Protein AF-A0A0M1JD83-F1 (afdb_monomer_lite)

Secondary structure (DSSP, 8-state):
---HHHHHHHHHHHHHHHHHHHHHHHHHHHHHS-GGGGG-HHHHHHHHHHHHHHHHHHHHHHS-GGGGSHHHHTSTT-TT---HHHIIIIIS-GGGS-SHHHHHHHT-TTSHHHHHHHIIIIIHHHHHHHHHHHHS-HHHHHHHHHHHHHHHHHHHHHHHHHHHHHHHHHHHHHHHHHHHHHHHHHHHHHHHHHGGGTT-

Structure (mmCIF, N/CA/C/O backbone):
data_AF-A0A0M1JD83-F1
#
_entry.id   AF-A0A0M1JD83-F1
#
loop_
_atom_site.group_PDB
_atom_site.id
_atom_site.type_symbol
_atom_site.label_atom_id
_atom_site.label_alt_id
_atom_site.label_comp_id
_atom_site.label_asym_id
_atom_site.label_entity_id
_atom_site.label_seq_id
_atom_site.pdbx_PDB_ins_code
_atom_site.Cartn_x
_atom_site.Cartn_y
_atom_site.Cartn_z
_atom_site.occupancy
_atom_site.B_iso_or_equiv
_atom_site.auth_seq_id
_atom_site.auth_comp_id
_atom_site.auth_asym_id
_atom_site.auth_atom_id
_atom_site.pdbx_PDB_model_num
ATOM 1 N N . MET A 1 1 ? 25.365 8.332 -18.976 1.00 56.62 1 MET A N 1
ATOM 2 C CA . MET A 1 1 ? 25.853 7.067 -18.388 1.00 56.62 1 MET A CA 1
ATOM 3 C C . MET A 1 1 ? 25.847 7.245 -16.874 1.00 56.62 1 MET A C 1
ATOM 5 O O . MET A 1 1 ? 26.635 8.038 -16.375 1.00 56.62 1 MET A O 1
ATOM 9 N N . GLN A 1 2 ? 24.882 6.660 -16.158 1.00 66.94 2 GLN A N 1
ATOM 10 C CA . GLN A 1 2 ? 24.849 6.756 -14.691 1.00 66.94 2 GLN A CA 1
ATOM 11 C C . GLN A 1 2 ? 25.970 5.892 -14.108 1.00 66.94 2 GLN A C 1
ATOM 13 O O . GLN A 1 2 ? 26.226 4.795 -14.603 1.00 66.94 2 GLN A O 1
ATOM 18 N N . THR A 1 3 ? 26.665 6.387 -13.086 1.00 81.75 3 THR A N 1
ATOM 19 C CA . THR A 1 3 ? 27.688 5.592 -12.403 1.00 81.75 3 THR A CA 1
ATOM 20 C C . THR A 1 3 ? 27.011 4.596 -11.461 1.00 81.75 3 THR A C 1
ATOM 22 O O . THR A 1 3 ? 25.935 4.863 -10.921 1.00 81.75 3 THR A O 1
ATOM 25 N N . LEU A 1 4 ? 27.647 3.446 -11.230 1.00 77.56 4 LEU A N 1
ATOM 26 C CA . LEU A 1 4 ? 27.153 2.415 -10.307 1.00 77.56 4 LEU A CA 1
ATOM 27 C C . LEU A 1 4 ? 26.881 2.978 -8.897 1.00 77.56 4 LEU A C 1
ATOM 29 O O . LEU A 1 4 ? 25.926 2.581 -8.236 1.00 77.56 4 LEU A O 1
ATOM 33 N N . VAL A 1 5 ? 27.666 3.973 -8.476 1.00 83.50 5 VAL A N 1
ATOM 34 C CA . VAL A 1 5 ? 27.478 4.704 -7.214 1.00 83.50 5 VAL A CA 1
ATOM 35 C C . VAL A 1 5 ? 26.138 5.448 -7.182 1.00 83.50 5 VAL A C 1
ATOM 37 O O . VAL A 1 5 ? 25.434 5.391 -6.176 1.00 83.50 5 VAL A O 1
ATOM 40 N N . THR A 1 6 ? 25.746 6.109 -8.276 1.00 83.12 6 THR A N 1
ATOM 41 C CA . THR A 1 6 ? 24.457 6.812 -8.370 1.00 83.12 6 THR A CA 1
ATOM 42 C C . THR A 1 6 ? 23.279 5.840 -8.313 1.00 83.12 6 THR A C 1
ATOM 44 O O . THR A 1 6 ? 22.306 6.109 -7.614 1.00 83.12 6 THR A O 1
ATOM 47 N N . ILE A 1 7 ? 23.379 4.691 -8.987 1.00 80.75 7 ILE A N 1
ATOM 48 C CA . ILE A 1 7 ? 22.347 3.642 -8.957 1.00 80.75 7 ILE A CA 1
ATOM 49 C C . ILE A 1 7 ? 22.155 3.121 -7.528 1.00 80.75 7 ILE A C 1
ATOM 51 O O . ILE A 1 7 ? 21.035 3.110 -7.019 1.00 80.75 7 ILE A O 1
ATOM 55 N N . LEU A 1 8 ? 23.250 2.764 -6.848 1.00 82.88 8 LEU A N 1
ATOM 56 C CA . LEU A 1 8 ? 23.203 2.281 -5.466 1.00 82.88 8 LEU A CA 1
ATOM 57 C C . LEU A 1 8 ? 22.661 3.336 -4.498 1.00 82.88 8 LEU A C 1
ATOM 59 O O . LEU A 1 8 ? 21.851 3.015 -3.632 1.00 82.88 8 LEU A O 1
ATOM 63 N N . SER A 1 9 ? 23.071 4.597 -4.651 1.00 86.69 9 SER A N 1
ATOM 64 C CA . SER A 1 9 ? 22.573 5.693 -3.816 1.00 86.69 9 SER A CA 1
ATOM 65 C C . SER A 1 9 ? 21.067 5.901 -3.990 1.00 86.69 9 SER A C 1
ATOM 67 O O . SER A 1 9 ? 20.352 6.009 -2.993 1.00 86.69 9 SER A O 1
ATOM 69 N N . ASN A 1 10 ? 20.572 5.885 -5.230 1.00 85.88 10 ASN A N 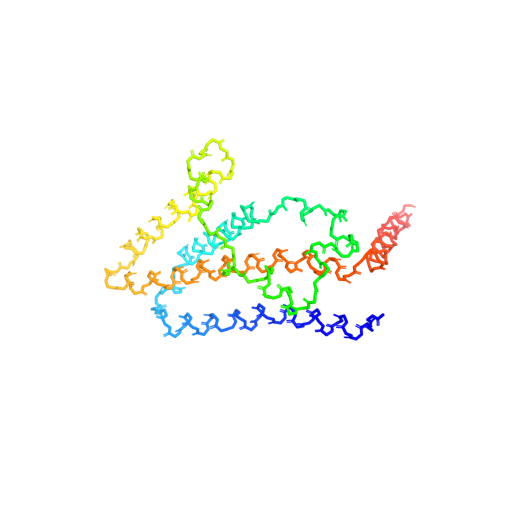1
ATOM 70 C CA . ASN A 1 10 ? 19.147 6.020 -5.529 1.00 85.88 10 ASN A CA 1
ATOM 71 C C . ASN A 1 10 ? 18.338 4.838 -4.983 1.00 85.88 10 ASN A C 1
ATOM 73 O O . ASN A 1 10 ? 17.291 5.039 -4.372 1.00 85.88 10 ASN A O 1
ATOM 77 N N . PHE A 1 11 ? 18.840 3.614 -5.155 1.00 84.62 11 PHE A N 1
ATOM 78 C CA . PHE A 1 11 ? 18.227 2.414 -4.594 1.00 84.62 11 PHE A CA 1
ATOM 79 C C . PHE A 1 11 ? 18.106 2.509 -3.069 1.00 84.62 11 PHE A C 1
ATOM 81 O O . PHE A 1 11 ? 17.017 2.341 -2.520 1.00 84.62 11 PHE A O 1
ATOM 88 N N . LEU A 1 12 ? 19.205 2.841 -2.383 1.00 87.38 12 LEU A N 1
ATOM 89 C CA . LEU A 1 12 ? 19.214 2.996 -0.929 1.00 87.38 12 LEU A CA 1
ATOM 90 C C . LEU A 1 12 ? 18.229 4.072 -0.476 1.00 87.38 12 LEU A C 1
ATOM 92 O O . LEU A 1 12 ? 17.503 3.855 0.488 1.00 87.38 12 LEU A O 1
ATOM 96 N N . PHE A 1 13 ? 18.161 5.198 -1.187 1.00 88.81 13 PHE A N 1
ATOM 97 C CA . PHE A 1 13 ? 17.219 6.268 -0.885 1.00 88.81 13 PHE A CA 1
ATOM 98 C C . PHE A 1 13 ? 15.760 5.790 -0.962 1.00 88.81 13 PHE A C 1
ATOM 100 O O . PHE A 1 13 ? 15.013 5.955 0.002 1.00 88.81 13 PHE A O 1
ATOM 107 N N . ILE A 1 14 ? 15.371 5.120 -2.051 1.00 89.00 14 ILE A N 1
ATOM 108 C CA . ILE A 1 14 ? 14.011 4.589 -2.236 1.00 89.00 14 ILE A CA 1
ATOM 109 C C . ILE A 1 14 ? 13.678 3.493 -1.215 1.00 89.00 14 ILE A C 1
ATOM 111 O O . ILE A 1 14 ? 12.556 3.437 -0.717 1.00 89.00 14 ILE A O 1
ATOM 115 N N . VAL A 1 15 ? 14.629 2.644 -0.829 1.00 89.25 15 VAL A N 1
ATOM 116 C CA . VAL A 1 15 ? 14.398 1.635 0.220 1.00 89.25 15 VAL A CA 1
ATOM 117 C C . VAL A 1 15 ? 14.313 2.272 1.612 1.00 89.25 15 VAL A C 1
ATOM 119 O O . VAL A 1 15 ? 13.582 1.788 2.477 1.00 89.25 15 VAL A O 1
ATOM 122 N N . PHE A 1 16 ? 15.013 3.381 1.844 1.00 90.81 16 PHE A N 1
ATOM 123 C CA . PHE A 1 16 ? 15.031 4.055 3.140 1.00 90.81 16 PHE A CA 1
ATOM 124 C C . PHE A 1 16 ? 13.723 4.794 3.452 1.00 90.81 16 PHE A C 1
ATOM 126 O O . PHE A 1 16 ? 13.295 4.814 4.607 1.00 90.81 16 PHE A O 1
ATOM 133 N N . VAL A 1 17 ? 13.044 5.346 2.440 1.00 89.88 17 VAL A N 1
ATOM 134 C CA . VAL A 1 17 ? 11.756 6.050 2.595 1.00 89.88 17 VAL A CA 1
ATOM 135 C C . VAL A 1 17 ? 10.711 5.235 3.383 1.00 89.88 17 VAL A C 1
ATOM 137 O O . VAL A 1 17 ? 10.260 5.729 4.420 1.00 89.88 17 VAL A O 1
ATOM 140 N N . PRO A 1 18 ? 10.332 3.997 3.000 1.00 91.75 18 PRO A N 1
ATOM 141 C CA . PRO A 1 18 ? 9.336 3.227 3.742 1.00 91.75 18 PRO A CA 1
ATOM 142 C C . PRO A 1 18 ? 9.819 2.846 5.146 1.00 91.75 18 PRO A C 1
ATOM 144 O O . PRO A 1 18 ? 8.999 2.746 6.055 1.00 91.75 18 PRO A O 1
ATOM 147 N N . VAL A 1 19 ? 11.131 2.690 5.369 1.00 92.25 19 VAL A N 1
ATOM 148 C CA . VAL A 1 19 ? 11.690 2.418 6.706 1.00 92.25 19 VAL A CA 1
ATOM 149 C C . VAL A 1 19 ? 11.476 3.613 7.632 1.00 92.25 19 VAL A C 1
ATOM 151 O O . VAL A 1 19 ? 10.956 3.446 8.738 1.00 92.25 19 VAL A O 1
ATOM 154 N N . VAL A 1 20 ? 11.831 4.820 7.182 1.00 92.81 20 VAL A N 1
ATOM 155 C CA . VAL A 1 20 ? 11.630 6.058 7.951 1.00 92.81 20 VAL A CA 1
ATOM 156 C C . VAL A 1 20 ? 10.148 6.300 8.192 1.0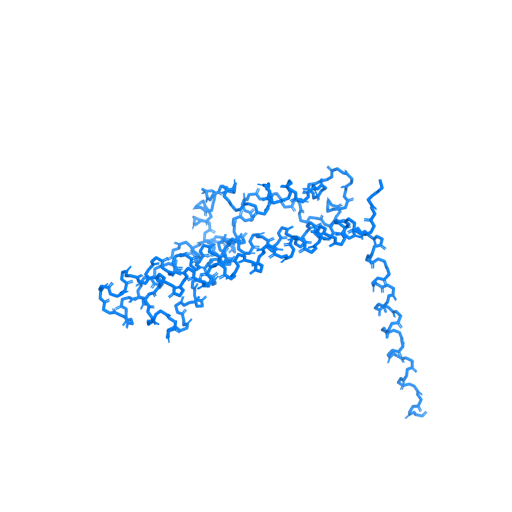0 92.81 20 VAL A C 1
ATOM 158 O O . VAL A 1 20 ? 9.741 6.544 9.327 1.00 92.81 20 VAL A O 1
ATOM 161 N N . MET A 1 21 ? 9.328 6.175 7.151 1.00 91.62 21 MET A N 1
ATOM 162 C CA . MET A 1 21 ? 7.892 6.401 7.260 1.00 91.62 21 MET A CA 1
ATOM 163 C C . MET A 1 21 ? 7.222 5.376 8.190 1.00 91.62 21 MET A C 1
ATOM 165 O O . MET A 1 21 ? 6.388 5.756 9.009 1.00 91.62 21 MET A O 1
ATOM 169 N N . ASN A 1 22 ? 7.658 4.111 8.189 1.00 92.25 22 ASN A N 1
ATOM 170 C CA . ASN A 1 22 ? 7.170 3.105 9.136 1.00 92.25 22 ASN A CA 1
ATOM 171 C C . ASN A 1 22 ? 7.536 3.447 10.588 1.00 92.25 22 ASN A C 1
ATOM 173 O O . ASN A 1 22 ? 6.724 3.255 11.492 1.00 92.25 22 ASN A O 1
ATOM 177 N N . ARG A 1 23 ? 8.734 3.997 10.832 1.00 92.81 23 ARG A N 1
ATOM 178 C CA . ARG A 1 23 ? 9.119 4.490 12.165 1.00 92.81 23 ARG A CA 1
ATOM 179 C C . ARG A 1 23 ? 8.263 5.676 12.597 1.00 92.81 23 ARG A C 1
ATOM 181 O O . ARG A 1 23 ? 7.784 5.683 13.727 1.00 92.81 23 ARG A O 1
ATOM 188 N N . ILE A 1 24 ? 8.029 6.636 11.704 1.00 92.12 24 ILE A N 1
ATOM 189 C CA . ILE A 1 24 ? 7.152 7.784 11.968 1.00 92.12 24 ILE A CA 1
ATOM 190 C C . ILE A 1 24 ? 5.740 7.299 12.304 1.00 92.12 24 ILE A C 1
ATOM 192 O O . ILE A 1 24 ? 5.186 7.701 13.324 1.00 92.12 24 ILE A O 1
ATOM 196 N N . MET A 1 25 ? 5.187 6.376 11.516 1.00 91.50 25 MET A N 1
ATOM 197 C CA . MET A 1 25 ? 3.861 5.817 11.765 1.00 91.50 25 MET A CA 1
ATOM 198 C C . MET A 1 25 ? 3.782 5.102 13.117 1.00 91.50 25 MET A C 1
ATOM 200 O O . MET A 1 25 ? 2.825 5.299 13.863 1.00 91.50 25 MET A O 1
ATOM 204 N N . GLN A 1 26 ? 4.794 4.305 13.474 1.00 90.62 26 GLN A N 1
ATOM 205 C CA . GLN A 1 26 ? 4.861 3.668 14.790 1.00 90.62 26 GLN A CA 1
ATOM 206 C C . GLN A 1 26 ? 4.855 4.707 15.913 1.00 90.62 26 GLN A C 1
ATOM 208 O O . GLN A 1 26 ? 4.109 4.538 16.874 1.00 90.62 26 GLN A O 1
ATOM 213 N N . LEU A 1 27 ? 5.633 5.785 15.794 1.00 91.62 27 LEU A N 1
ATOM 214 C CA . LEU A 1 27 ? 5.665 6.858 16.790 1.00 91.62 27 LEU A CA 1
ATOM 215 C C . LEU A 1 27 ? 4.311 7.570 16.908 1.00 91.62 27 LEU A C 1
ATOM 217 O O . LEU A 1 27 ? 3.843 7.807 18.020 1.00 91.62 27 LEU A O 1
ATOM 221 N N . ILE A 1 28 ? 3.665 7.870 15.778 1.00 90.06 28 ILE A N 1
ATOM 222 C CA . ILE A 1 28 ? 2.334 8.486 15.739 1.00 90.06 28 ILE A CA 1
ATOM 223 C C . ILE A 1 28 ? 1.311 7.571 16.415 1.00 90.06 28 ILE A C 1
ATOM 225 O O . ILE A 1 28 ? 0.587 8.021 17.299 1.00 90.06 28 ILE A O 1
ATOM 229 N N . LEU A 1 29 ? 1.287 6.282 16.062 1.00 89.69 29 LEU A N 1
ATOM 230 C CA . LEU A 1 29 ? 0.362 5.316 16.651 1.00 89.69 29 LEU A CA 1
ATOM 231 C C . LEU A 1 29 ? 0.595 5.138 18.151 1.00 89.69 29 LEU A C 1
ATOM 233 O O . LEU A 1 29 ? -0.369 5.147 18.899 1.00 89.69 29 LEU A O 1
ATOM 237 N N . HIS A 1 30 ? 1.837 5.032 18.625 1.00 87.69 30 HIS A N 1
ATOM 238 C CA . HIS A 1 30 ? 2.092 4.893 20.066 1.00 87.69 30 HIS A CA 1
ATOM 239 C C . HIS A 1 30 ? 1.727 6.150 20.861 1.00 87.69 30 HIS A C 1
ATOM 241 O O . HIS A 1 30 ? 1.390 6.050 22.036 1.00 87.69 30 HIS A O 1
ATOM 247 N N . LYS A 1 31 ? 1.812 7.332 20.241 1.00 87.19 31 LYS A N 1
ATOM 248 C CA . LYS A 1 31 ? 1.496 8.600 20.904 1.00 87.19 31 LYS A CA 1
ATOM 249 C C . LYS A 1 31 ? 0.002 8.924 20.886 1.00 87.19 31 LYS A C 1
ATOM 251 O O . LYS A 1 31 ? -0.482 9.547 21.826 1.00 87.19 31 LYS A O 1
ATOM 256 N N . LEU A 1 32 ? -0.698 8.571 19.808 1.00 84.38 32 LEU A N 1
ATOM 257 C CA . LEU A 1 32 ? -2.095 8.952 19.586 1.00 84.38 32 LEU A CA 1
ATOM 258 C C . LEU A 1 32 ? -3.092 7.825 19.856 1.00 84.38 32 LEU A C 1
ATOM 260 O O . LEU A 1 32 ? -4.228 8.115 20.216 1.00 84.38 32 LEU A O 1
ATOM 264 N N . ALA A 1 33 ? -2.711 6.560 19.659 1.00 85.00 33 ALA A N 1
ATOM 265 C CA . ALA A 1 33 ? -3.624 5.450 19.890 1.00 85.00 33 ALA A CA 1
ATOM 266 C C . ALA A 1 33 ? -3.758 5.166 21.388 1.00 85.00 33 ALA A C 1
ATOM 268 O O . ALA A 1 33 ? -2.788 5.223 22.146 1.00 85.00 33 ALA A O 1
ATOM 269 N N . HIS A 1 34 ? -4.971 4.801 21.800 1.00 86.12 34 HIS A N 1
ATOM 270 C CA . HIS A 1 34 ? -5.222 4.324 23.153 1.00 86.12 34 HIS A CA 1
ATOM 271 C C . HIS A 1 34 ? -4.327 3.098 23.452 1.00 86.12 34 HIS A C 1
ATOM 273 O O . HIS A 1 34 ? -4.220 2.223 22.589 1.00 86.12 34 HIS A O 1
ATOM 279 N N . PRO A 1 35 ? -3.712 2.964 24.646 1.00 85.56 35 PRO A N 1
ATOM 280 C CA . PRO A 1 35 ? -2.773 1.873 24.950 1.00 85.56 35 PRO A CA 1
ATOM 281 C C . PRO A 1 35 ? -3.341 0.465 24.717 1.00 85.56 35 PRO A C 1
ATOM 283 O O . PRO A 1 35 ? -2.623 -0.457 24.333 1.00 85.56 35 PRO A O 1
ATOM 286 N N . GLU A 1 36 ? -4.650 0.307 24.911 1.00 85.75 36 GLU A N 1
ATOM 287 C CA . GLU A 1 36 ? -5.362 -0.959 24.700 1.00 85.75 36 GLU A CA 1
ATOM 288 C C . GLU A 1 36 ? -5.470 -1.365 23.221 1.00 85.75 36 GLU A C 1
ATOM 290 O O . GLU A 1 36 ? -5.710 -2.534 22.928 1.00 85.75 36 GLU A O 1
ATOM 295 N N . PHE A 1 37 ? -5.237 -0.447 22.276 1.00 87.12 37 PHE A N 1
ATOM 296 C CA . PHE A 1 37 ? -5.267 -0.735 20.839 1.00 87.12 37 PHE A CA 1
ATOM 297 C C . PHE A 1 37 ? -4.317 -1.875 20.454 1.00 87.12 37 PHE A C 1
ATOM 299 O O . PHE A 1 37 ? -4.660 -2.742 19.651 1.00 87.12 37 PHE A O 1
ATOM 306 N N . PHE A 1 38 ? -3.132 -1.908 21.065 1.00 86.50 38 PHE A N 1
ATOM 307 C CA . PHE A 1 38 ? -2.115 -2.919 20.779 1.00 86.50 38 PHE A CA 1
ATOM 308 C C . PHE A 1 38 ? -2.402 -4.278 21.433 1.00 86.50 38 PHE A C 1
ATOM 310 O O . PHE A 1 38 ? -1.725 -5.254 21.119 1.00 86.50 38 PHE A O 1
ATOM 317 N N . GLN A 1 39 ? -3.400 -4.366 22.318 1.00 90.38 39 GLN A N 1
ATOM 318 C CA . GLN A 1 39 ? -3.735 -5.600 23.036 1.00 90.38 39 GLN A CA 1
ATOM 319 C C . GLN A 1 39 ? -4.641 -6.533 22.223 1.00 90.38 39 GLN A C 1
ATOM 321 O O . GLN A 1 39 ? -4.699 -7.727 22.510 1.00 90.38 39 GLN A O 1
ATOM 326 N N . VAL A 1 40 ? -5.329 -6.018 21.197 1.00 91.69 40 VAL A N 1
ATOM 327 C CA . VAL A 1 40 ? -6.274 -6.793 20.381 1.00 91.69 40 VAL A CA 1
ATOM 328 C C . VAL A 1 40 ? -5.706 -6.985 18.966 1.00 91.69 40 VAL A C 1
ATOM 330 O O . VAL A 1 40 ? -5.948 -6.174 18.064 1.00 91.69 40 VAL A O 1
ATOM 333 N N . PRO A 1 41 ? -4.948 -8.072 18.721 1.00 92.00 41 PRO A N 1
ATOM 334 C CA . PRO A 1 41 ? -4.221 -8.264 17.466 1.00 92.00 41 PRO A CA 1
ATOM 335 C C . PRO A 1 41 ? -5.145 -8.425 16.255 1.00 92.00 41 PRO A C 1
ATOM 337 O O . PRO A 1 41 ? -4.772 -8.022 15.153 1.00 92.00 41 PRO A O 1
ATOM 340 N N . ILE A 1 42 ? -6.359 -8.957 16.439 1.00 95.19 42 ILE A N 1
ATOM 341 C CA . ILE A 1 42 ? -7.306 -9.168 15.337 1.00 95.19 42 ILE A CA 1
ATOM 342 C C . ILE A 1 42 ? -7.722 -7.851 14.667 1.00 95.19 42 ILE A C 1
ATOM 344 O O . ILE A 1 42 ? -7.763 -7.782 13.442 1.00 95.19 42 ILE A O 1
ATOM 348 N N . VAL A 1 43 ? -7.929 -6.782 15.444 1.00 94.19 43 VAL A N 1
ATOM 349 C CA . VAL A 1 43 ? -8.310 -5.459 14.923 1.00 94.19 43 VAL A CA 1
ATOM 350 C C . VAL A 1 43 ? -7.164 -4.861 14.109 1.00 94.19 43 VAL A C 1
ATOM 352 O O . VAL A 1 43 ? -7.364 -4.423 12.978 1.00 94.19 43 VAL A O 1
ATOM 355 N N . THR A 1 44 ? -5.937 -4.918 14.635 1.00 94.12 44 THR A N 1
ATOM 356 C CA . THR A 1 44 ? -4.755 -4.415 13.914 1.00 94.12 44 THR A CA 1
ATOM 357 C C . THR A 1 44 ? -4.458 -5.212 12.639 1.00 94.12 44 THR A C 1
ATOM 359 O O . THR A 1 44 ? -4.073 -4.634 11.624 1.00 94.12 44 THR A O 1
ATOM 362 N N . THR A 1 45 ? -4.673 -6.530 12.663 1.00 96.06 45 THR A N 1
ATOM 363 C CA . THR A 1 45 ? -4.454 -7.414 11.510 1.00 96.06 45 THR A CA 1
ATOM 364 C C . THR A 1 45 ? -5.487 -7.154 10.423 1.00 96.06 45 THR A C 1
ATOM 366 O O . THR A 1 45 ? -5.111 -6.953 9.271 1.00 96.06 45 THR A O 1
ATOM 369 N N . LEU A 1 46 ? -6.771 -7.078 10.781 1.00 96.94 46 LEU A N 1
ATOM 370 C CA . LEU A 1 46 ? -7.840 -6.778 9.829 1.00 96.94 46 LEU A CA 1
ATOM 371 C C . LEU A 1 46 ? -7.677 -5.392 9.202 1.00 96.94 46 LEU A C 1
ATOM 373 O O . LEU A 1 46 ? -7.838 -5.267 7.994 1.00 96.94 46 LEU A O 1
ATOM 377 N N . ALA A 1 47 ? -7.277 -4.381 9.977 1.00 96.81 47 ALA A N 1
ATOM 378 C CA . ALA A 1 47 ? -6.990 -3.048 9.447 1.00 96.81 47 ALA A CA 1
ATOM 379 C C . ALA A 1 47 ? -5.858 -3.073 8.407 1.00 96.81 47 ALA A C 1
ATOM 381 O O . ALA A 1 47 ? -5.967 -2.468 7.343 1.00 96.81 47 ALA A O 1
ATOM 382 N N . ARG A 1 48 ? -4.778 -3.823 8.671 1.00 97.19 48 ARG A N 1
ATOM 383 C CA . ARG A 1 48 ? -3.682 -3.994 7.704 1.00 97.19 48 ARG A CA 1
ATOM 384 C C . ARG A 1 48 ? -4.143 -4.723 6.450 1.00 97.19 48 ARG A C 1
ATOM 386 O O . ARG A 1 48 ? -3.828 -4.275 5.356 1.00 97.19 48 ARG A O 1
ATOM 393 N N . VAL A 1 49 ? -4.893 -5.815 6.603 1.00 9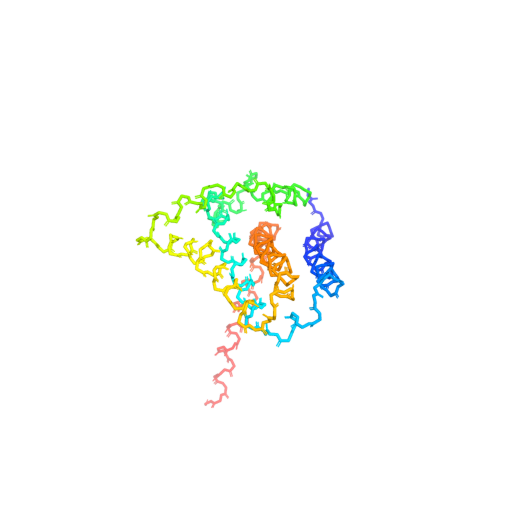7.88 49 VAL A N 1
ATOM 394 C CA . VAL A 1 49 ? -5.441 -6.581 5.473 1.00 97.88 49 VAL A CA 1
ATOM 395 C C . VAL A 1 49 ? -6.358 -5.704 4.623 1.00 97.88 49 VAL A C 1
ATOM 397 O O . VAL A 1 49 ? -6.206 -5.682 3.406 1.00 97.88 49 VAL A O 1
ATOM 400 N N . GLN A 1 50 ? -7.244 -4.926 5.250 1.00 97.94 50 GLN A N 1
ATOM 401 C CA . GLN A 1 50 ? -8.086 -3.947 4.563 1.00 97.94 50 GLN A CA 1
ATOM 402 C C . GLN A 1 50 ? -7.240 -2.977 3.736 1.00 97.94 50 GLN A C 1
ATOM 404 O O . GLN A 1 50 ? -7.502 -2.793 2.551 1.00 97.94 50 GLN A O 1
ATOM 409 N N . GLY A 1 51 ? -6.216 -2.385 4.357 1.00 97.50 51 GLY A N 1
ATOM 410 C CA . GLY A 1 51 ? -5.306 -1.459 3.697 1.00 97.50 51 GLY A CA 1
ATOM 411 C C . GLY A 1 51 ? -4.584 -2.088 2.512 1.00 97.50 51 GLY A C 1
ATOM 412 O O . GLY A 1 51 ? -4.558 -1.500 1.439 1.00 97.50 51 GLY A O 1
ATOM 413 N N . ILE A 1 52 ? -4.061 -3.305 2.672 1.00 98.19 52 ILE A N 1
ATOM 414 C CA . ILE A 1 52 ? -3.377 -4.042 1.601 1.00 98.19 52 ILE A CA 1
ATOM 415 C C . ILE A 1 52 ? -4.316 -4.279 0.416 1.00 98.19 52 ILE A C 1
ATOM 417 O O . ILE A 1 52 ? -3.966 -3.951 -0.717 1.00 98.19 52 ILE A O 1
ATOM 421 N N . ILE A 1 53 ? -5.523 -4.797 0.664 1.00 97.94 53 ILE A N 1
ATOM 422 C CA . ILE A 1 53 ? -6.507 -5.034 -0.401 1.00 97.94 53 ILE A CA 1
ATOM 423 C C . ILE A 1 53 ? -6.875 -3.709 -1.079 1.00 97.94 53 ILE A C 1
ATOM 425 O O . ILE A 1 53 ? -6.886 -3.635 -2.306 1.00 97.94 53 ILE A O 1
ATOM 429 N N . ALA A 1 54 ? -7.123 -2.652 -0.301 1.00 96.94 54 ALA A N 1
ATOM 430 C CA . ALA A 1 54 ? -7.437 -1.332 -0.836 1.00 96.94 54 ALA A CA 1
ATOM 431 C C . ALA A 1 54 ? -6.291 -0.764 -1.688 1.00 96.94 54 ALA A C 1
ATOM 433 O O . ALA A 1 54 ? -6.551 -0.224 -2.756 1.00 96.94 54 ALA A O 1
ATOM 434 N N . GLY A 1 55 ? -5.033 -0.931 -1.268 1.00 96.75 55 GLY A N 1
ATOM 435 C CA . GLY A 1 55 ? -3.859 -0.500 -2.028 1.00 96.75 55 GLY A CA 1
ATOM 436 C C . GLY A 1 55 ? -3.717 -1.233 -3.364 1.00 96.75 55 GLY A C 1
ATOM 437 O O . GLY A 1 55 ? -3.479 -0.597 -4.388 1.00 96.75 55 GLY A O 1
ATOM 438 N N . PHE A 1 56 ? -3.937 -2.553 -3.385 1.00 96.56 56 PHE A N 1
ATOM 439 C CA . PHE A 1 56 ? -3.957 -3.320 -4.636 1.00 96.56 56 PHE A CA 1
ATOM 440 C C . PHE A 1 56 ? -5.090 -2.893 -5.568 1.00 96.56 56 PHE A C 1
ATOM 442 O O . PHE A 1 56 ? -4.868 -2.742 -6.766 1.00 96.56 56 PHE A O 1
ATOM 449 N N . LEU A 1 57 ? -6.292 -2.676 -5.032 1.00 96.44 57 LEU A N 1
ATOM 450 C CA . LEU A 1 57 ? -7.425 -2.195 -5.821 1.00 96.44 57 LEU A CA 1
ATOM 451 C C . LEU A 1 57 ? -7.171 -0.795 -6.383 1.00 96.44 57 LEU A C 1
ATOM 453 O O . LEU A 1 57 ? -7.506 -0.538 -7.535 1.00 96.44 57 LEU A O 1
ATOM 457 N N . LEU A 1 58 ? -6.552 0.089 -5.599 1.00 96.06 58 LEU A N 1
ATOM 458 C CA . LEU A 1 58 ? -6.219 1.443 -6.026 1.00 96.06 58 LEU A CA 1
ATOM 459 C C . LEU A 1 58 ? -5.227 1.429 -7.195 1.00 96.06 58 LEU A C 1
ATOM 461 O O . LEU A 1 58 ? -5.425 2.153 -8.167 1.00 96.06 58 LEU A O 1
ATOM 465 N N . ILE A 1 59 ? -4.214 0.560 -7.134 1.00 95.31 59 ILE A N 1
ATOM 466 C CA . ILE A 1 59 ? -3.308 0.307 -8.260 1.00 95.31 59 ILE A CA 1
ATOM 467 C C . ILE A 1 59 ? -4.080 -0.230 -9.463 1.00 95.31 59 ILE A C 1
ATOM 469 O O . ILE A 1 59 ? -3.945 0.312 -10.553 1.00 95.31 59 ILE A O 1
ATOM 473 N N . TYR A 1 60 ? -4.899 -1.262 -9.263 1.00 94.12 60 TYR A N 1
ATOM 474 C CA . TYR A 1 60 ? -5.629 -1.932 -10.337 1.00 94.12 60 TYR A CA 1
ATOM 475 C C . TYR A 1 60 ? -6.519 -0.975 -11.139 1.00 94.12 60 TYR A C 1
ATOM 477 O O . TYR A 1 60 ? -6.596 -1.090 -12.356 1.00 94.12 60 TYR A O 1
ATOM 485 N N . VAL A 1 61 ? -7.182 -0.023 -10.477 1.00 94.56 61 VAL A N 1
ATOM 486 C CA . VAL A 1 61 ? -8.090 0.904 -11.171 1.00 94.56 61 VAL A CA 1
ATOM 487 C C . VAL A 1 61 ? -7.404 2.133 -11.765 1.00 94.56 61 VAL A C 1
ATOM 489 O O . VAL A 1 61 ? -8.009 2.793 -12.604 1.00 94.56 61 VAL A O 1
ATOM 492 N N . ASN A 1 62 ? -6.183 2.468 -11.338 1.00 94.00 62 ASN A N 1
ATOM 493 C CA . ASN A 1 62 ? -5.495 3.684 -11.787 1.00 94.00 62 ASN A CA 1
ATOM 494 C C . ASN A 1 62 ? -4.280 3.427 -12.681 1.00 94.00 62 ASN A C 1
ATOM 496 O O . ASN A 1 62 ? -3.868 4.322 -13.417 1.00 94.00 62 ASN A O 1
ATOM 500 N N . ILE A 1 63 ? -3.655 2.257 -12.580 1.00 91.19 63 ILE A N 1
ATOM 501 C CA . ILE A 1 63 ? -2.476 1.912 -13.367 1.00 91.19 63 ILE A CA 1
ATOM 502 C C . ILE A 1 63 ? -2.907 0.957 -14.464 1.00 91.19 63 ILE A C 1
ATOM 504 O O . ILE A 1 63 ? -3.438 -0.121 -14.202 1.00 91.19 63 ILE A O 1
ATOM 508 N N . GLU A 1 64 ? -2.654 1.357 -15.704 1.00 87.94 64 GLU A N 1
ATOM 509 C CA . GLU A 1 64 ? -2.958 0.530 -16.859 1.00 87.94 64 GLU A CA 1
ATOM 510 C C . GLU A 1 64 ? -2.183 -0.789 -16.794 1.00 87.94 64 GLU A C 1
ATOM 512 O O . GLU A 1 64 ? -0.990 -0.813 -16.486 1.00 87.94 64 GLU A O 1
ATOM 517 N N . HIS A 1 65 ? -2.857 -1.892 -17.125 1.00 85.94 65 HIS A N 1
ATOM 518 C CA . HIS A 1 65 ? -2.272 -3.234 -17.073 1.00 85.94 65 HIS A CA 1
ATOM 519 C C . HIS A 1 65 ? -0.956 -3.351 -17.843 1.00 85.94 65 HIS A C 1
ATOM 521 O O . HIS A 1 65 ? -0.045 -4.026 -17.372 1.00 85.94 65 HIS A O 1
ATOM 527 N N . GLN A 1 66 ? -0.828 -2.623 -18.955 1.00 84.69 66 GLN A N 1
ATOM 528 C CA . GLN A 1 66 ? 0.385 -2.597 -19.768 1.00 84.69 66 GLN A CA 1
ATOM 529 C C . GLN A 1 66 ? 1.631 -2.141 -18.996 1.00 84.69 66 GLN A C 1
ATOM 531 O O . GLN A 1 66 ? 2.743 -2.508 -19.351 1.00 84.69 66 GLN A O 1
ATOM 536 N N . TYR A 1 67 ? 1.491 -1.386 -17.902 1.00 86.31 67 TYR A N 1
ATOM 537 C CA . TYR A 1 67 ? 2.648 -0.984 -17.095 1.00 86.31 67 TYR A CA 1
ATOM 538 C C . TYR A 1 67 ? 3.212 -2.149 -16.275 1.00 86.31 67 TYR A C 1
ATOM 540 O O . TYR A 1 67 ? 4.341 -2.062 -15.806 1.00 86.31 67 TYR A O 1
ATOM 548 N N . PHE A 1 68 ? 2.470 -3.241 -16.105 1.00 87.25 68 PHE A N 1
ATOM 549 C CA . PHE A 1 68 ? 2.949 -4.444 -15.425 1.00 87.25 68 PHE A CA 1
ATOM 550 C C . PHE A 1 68 ? 3.532 -5.484 -16.387 1.00 87.25 68 PHE A C 1
ATOM 552 O O . PHE A 1 68 ? 4.080 -6.489 -15.929 1.00 87.25 68 PHE A O 1
ATOM 559 N N . ASP A 1 69 ? 3.455 -5.244 -17.698 1.00 86.62 69 ASP A N 1
ATOM 560 C CA . ASP A 1 69 ? 4.047 -6.128 -18.693 1.00 86.62 69 ASP A CA 1
ATOM 561 C C . ASP A 1 69 ? 5.572 -6.022 -18.646 1.00 86.62 69 ASP A C 1
ATOM 563 O O . ASP A 1 69 ? 6.147 -4.936 -18.731 1.00 86.62 69 ASP A O 1
ATOM 567 N N . ILE A 1 70 ? 6.241 -7.174 -18.546 1.00 82.25 70 ILE A N 1
ATOM 568 C CA . ILE A 1 70 ? 7.704 -7.259 -18.410 1.00 82.25 70 ILE A CA 1
ATOM 569 C C . ILE A 1 70 ? 8.408 -6.514 -19.548 1.00 82.25 70 ILE A C 1
ATOM 571 O O . ILE A 1 70 ? 9.411 -5.845 -19.318 1.00 82.25 70 ILE A O 1
ATOM 575 N N . GLU A 1 71 ? 7.868 -6.594 -20.763 1.00 83.25 71 GLU A N 1
ATOM 576 C CA . GLU A 1 71 ? 8.411 -5.904 -21.932 1.00 83.25 71 GLU A CA 1
ATOM 577 C C . GLU A 1 71 ? 8.414 -4.385 -21.729 1.00 83.25 71 GLU A C 1
ATOM 579 O O . GLU A 1 71 ? 9.449 -3.748 -21.913 1.00 83.25 71 GLU A O 1
ATOM 584 N N . GLN A 1 72 ? 7.298 -3.823 -21.256 1.00 83.69 72 GLN A N 1
ATOM 585 C CA . GLN A 1 72 ? 7.116 -2.386 -21.024 1.00 83.69 72 GLN A CA 1
ATOM 586 C C . GLN A 1 72 ? 7.972 -1.853 -19.870 1.00 83.69 72 GLN A C 1
ATOM 588 O O . GLN A 1 72 ? 8.337 -0.676 -19.869 1.00 83.69 72 GLN A O 1
ATOM 593 N N . ILE A 1 73 ? 8.338 -2.705 -18.906 1.00 85.56 73 ILE A N 1
ATOM 594 C CA . ILE A 1 73 ? 9.231 -2.328 -17.800 1.00 85.56 73 ILE A CA 1
ATOM 595 C C . ILE A 1 73 ? 10.603 -1.890 -18.318 1.00 85.56 73 ILE A C 1
ATOM 597 O O . ILE A 1 73 ? 11.169 -0.955 -17.762 1.00 85.56 73 ILE A O 1
ATOM 601 N N . PHE A 1 74 ? 11.113 -2.521 -19.381 1.00 84.12 74 PHE A N 1
ATOM 602 C CA . PHE A 1 74 ? 12.463 -2.277 -19.905 1.00 84.12 74 PHE A CA 1
ATOM 603 C C . PHE A 1 74 ? 12.507 -1.386 -21.153 1.00 84.12 74 PHE A C 1
ATOM 605 O O . PHE A 1 74 ? 13.594 -1.131 -21.680 1.00 84.12 74 PHE A O 1
ATOM 612 N N . VAL A 1 75 ? 11.356 -0.914 -21.645 1.00 84.56 75 VAL A N 1
ATOM 613 C CA . VAL A 1 75 ? 11.308 0.001 -22.792 1.00 84.56 75 VAL A CA 1
ATOM 614 C C . VAL A 1 75 ? 12.035 1.299 -22.441 1.00 84.56 75 VAL A C 1
ATOM 616 O O . VAL A 1 75 ? 11.807 1.915 -21.396 1.00 84.56 75 VAL A O 1
ATOM 619 N N . GLN A 1 76 ? 12.930 1.721 -23.334 1.00 79.12 76 GLN A N 1
ATOM 620 C CA . GLN A 1 76 ? 13.595 3.013 -23.226 1.00 79.12 76 GLN A CA 1
ATOM 621 C C . GLN A 1 76 ? 12.545 4.129 -23.301 1.00 79.12 76 GLN A C 1
ATOM 623 O O . GLN A 1 76 ? 11.688 4.103 -24.178 1.00 79.12 76 GLN A O 1
ATOM 628 N N . ASP A 1 77 ? 12.598 5.072 -22.356 1.00 83.19 77 ASP A N 1
ATOM 629 C CA . ASP A 1 77 ? 11.570 6.108 -22.162 1.00 83.19 77 ASP A CA 1
ATOM 630 C C . ASP A 1 77 ? 10.164 5.549 -21.841 1.00 83.19 77 ASP A C 1
ATOM 632 O O . ASP A 1 77 ? 9.150 6.227 -22.006 1.00 83.19 77 ASP A O 1
ATOM 636 N N . GLY A 1 78 ? 10.101 4.305 -21.350 1.00 86.00 78 GLY A N 1
ATOM 637 C CA . GLY A 1 78 ? 8.878 3.654 -20.891 1.00 86.00 78 GLY A CA 1
ATOM 638 C C . GLY A 1 78 ? 8.351 4.191 -19.548 1.00 86.00 78 GLY A C 1
ATOM 639 O O . GLY A 1 78 ? 8.987 5.022 -18.892 1.00 86.00 78 GLY A O 1
ATOM 640 N N . PRO A 1 79 ? 7.206 3.672 -19.068 1.00 89.81 79 PRO A N 1
ATOM 641 C CA . PRO A 1 79 ? 6.479 4.205 -17.907 1.00 89.81 79 PRO A CA 1
ATOM 642 C C . PRO A 1 79 ? 7.238 4.127 -16.572 1.00 89.81 79 PRO A C 1
ATOM 644 O O . PRO A 1 79 ? 6.834 4.777 -15.601 1.00 89.81 79 PRO A O 1
ATOM 647 N N . TRP A 1 80 ? 8.320 3.343 -16.525 1.00 91.69 80 TRP A N 1
ATOM 648 C CA . TRP A 1 80 ? 9.190 3.153 -15.362 1.00 91.69 80 TRP A CA 1
ATOM 649 C C . TRP A 1 80 ? 10.548 3.845 -15.487 1.00 91.69 80 TRP A C 1
ATOM 651 O O . TRP A 1 80 ? 11.329 3.812 -14.531 1.00 91.69 80 TRP A O 1
ATOM 661 N N . HIS A 1 81 ? 10.841 4.493 -16.622 1.00 90.31 81 HIS A N 1
ATOM 662 C CA . HIS A 1 81 ? 12.058 5.280 -16.831 1.00 90.31 81 HIS A CA 1
ATOM 663 C C . HIS A 1 81 ? 11.956 6.637 -16.117 1.00 90.31 81 HIS A C 1
ATOM 665 O O . HIS A 1 81 ? 11.892 7.699 -16.728 1.00 90.31 81 HIS A O 1
ATOM 671 N N . LEU A 1 82 ? 11.901 6.593 -14.786 1.00 90.62 82 LEU A N 1
ATOM 672 C CA . LEU A 1 82 ? 11.686 7.756 -13.932 1.00 90.62 82 LEU A CA 1
ATOM 673 C C . LEU A 1 82 ? 12.923 8.035 -13.085 1.00 90.62 82 LEU A C 1
ATOM 675 O O . LEU A 1 82 ? 13.546 7.121 -12.535 1.00 90.62 82 LEU A O 1
ATOM 679 N N . THR A 1 83 ? 13.245 9.314 -12.909 1.00 90.69 83 THR A N 1
ATOM 680 C CA . THR A 1 83 ? 14.179 9.733 -11.857 1.00 90.69 83 THR A CA 1
ATOM 681 C C . THR A 1 83 ? 13.592 9.428 -10.469 1.00 90.69 83 THR A C 1
ATOM 683 O O . THR A 1 83 ? 12.373 9.328 -10.332 1.00 90.69 83 THR A O 1
ATOM 686 N N . PRO A 1 84 ? 14.408 9.307 -9.404 1.00 89.38 84 PRO A N 1
ATOM 687 C CA . PRO A 1 84 ? 13.892 9.005 -8.065 1.00 89.38 84 PRO A CA 1
ATOM 688 C C . PRO A 1 84 ? 12.848 10.011 -7.563 1.00 89.38 84 PRO A C 1
ATOM 690 O O . PRO A 1 84 ? 11.875 9.625 -6.921 1.00 89.38 84 PRO A O 1
ATOM 693 N N . SER A 1 85 ? 13.022 11.298 -7.873 1.00 91.88 85 SER A N 1
ATOM 694 C CA . SER A 1 85 ? 12.057 12.343 -7.521 1.00 91.88 85 SER A CA 1
ATOM 695 C C . SER A 1 85 ? 10.745 12.187 -8.285 1.00 91.88 85 SER A C 1
ATOM 697 O O . SER A 1 85 ? 9.689 12.271 -7.666 1.00 91.88 85 SER A O 1
ATOM 699 N N . GLN A 1 86 ? 10.798 11.907 -9.592 1.00 93.44 86 GLN A N 1
ATOM 700 C CA . GLN A 1 86 ? 9.605 11.617 -10.396 1.00 93.44 86 GLN A CA 1
ATOM 701 C C . GLN A 1 86 ? 8.902 10.350 -9.915 1.00 93.44 86 GLN A C 1
ATOM 703 O O . GLN A 1 86 ? 7.690 10.352 -9.754 1.00 93.44 86 GLN A O 1
ATOM 708 N N . PHE A 1 87 ? 9.648 9.287 -9.603 1.00 94.00 87 PHE A N 1
ATOM 709 C CA . PHE A 1 87 ? 9.080 8.068 -9.036 1.00 94.00 87 PHE A CA 1
ATOM 710 C C . PHE A 1 87 ? 8.314 8.366 -7.743 1.00 94.00 87 PHE A C 1
ATOM 712 O O . PHE A 1 87 ? 7.150 7.987 -7.620 1.00 94.00 87 PHE A O 1
ATOM 719 N N . LEU A 1 88 ? 8.934 9.084 -6.800 1.00 92.69 88 LEU A N 1
ATOM 720 C CA . LEU A 1 88 ? 8.283 9.447 -5.542 1.00 92.69 88 LEU A CA 1
ATOM 721 C C . LEU A 1 88 ? 7.075 10.358 -5.751 1.00 92.69 88 LEU A C 1
ATOM 723 O O . LEU A 1 88 ? 6.082 10.196 -5.049 1.00 92.69 88 LEU A O 1
ATOM 727 N N . ALA A 1 89 ? 7.158 11.293 -6.696 1.00 93.56 89 ALA A N 1
ATOM 728 C CA . ALA A 1 89 ? 6.096 12.243 -6.971 1.00 93.56 89 ALA A CA 1
ATOM 729 C C . ALA A 1 89 ? 4.912 11.603 -7.701 1.00 93.56 89 ALA A C 1
ATOM 731 O O . ALA A 1 89 ? 3.792 11.901 -7.324 1.00 93.56 89 ALA A O 1
ATOM 732 N N . GLU A 1 90 ? 5.142 10.737 -8.692 1.00 91.81 90 GLU A N 1
ATOM 733 C CA . GLU A 1 90 ? 4.127 10.287 -9.661 1.00 91.81 90 GLU A CA 1
ATOM 734 C C . GLU A 1 90 ? 3.651 8.842 -9.463 1.00 91.81 90 GLU A C 1
ATOM 736 O O . GLU A 1 90 ? 2.527 8.513 -9.834 1.00 91.81 90 GLU A O 1
ATOM 741 N N . ARG A 1 91 ? 4.500 7.952 -8.929 1.00 92.50 91 ARG A N 1
ATOM 742 C CA . ARG A 1 91 ? 4.191 6.512 -8.793 1.00 92.50 91 ARG A CA 1
ATOM 743 C C . ARG A 1 91 ? 4.110 6.069 -7.339 1.00 92.50 91 ARG A C 1
ATOM 745 O O . ARG A 1 91 ? 3.240 5.299 -6.957 1.00 92.50 91 ARG A O 1
ATOM 752 N N . ALA A 1 92 ? 5.008 6.544 -6.490 1.00 92.31 92 ALA A N 1
ATOM 753 C CA . ALA A 1 92 ? 4.996 6.188 -5.075 1.00 92.31 92 ALA A CA 1
ATOM 754 C C . ALA A 1 92 ? 3.986 7.025 -4.267 1.00 92.31 92 ALA A C 1
ATOM 756 O O . ALA A 1 92 ? 3.657 6.684 -3.129 1.00 92.31 92 ALA A O 1
ATOM 757 N N . ASN A 1 93 ? 3.499 8.130 -4.840 1.00 91.94 93 ASN A N 1
ATOM 758 C CA . ASN A 1 93 ? 2.569 9.033 -4.185 1.00 91.94 93 ASN A CA 1
ATOM 759 C C . ASN A 1 93 ? 1.128 8.526 -4.281 1.00 91.94 93 ASN A C 1
ATOM 761 O O . ASN A 1 93 ? 0.439 8.737 -5.277 1.00 91.94 93 ASN A O 1
ATOM 765 N N . VAL A 1 94 ? 0.647 7.922 -3.195 1.00 91.31 94 VAL A N 1
ATOM 766 C CA . VAL A 1 94 ? -0.720 7.391 -3.133 1.00 91.31 94 VAL A CA 1
ATOM 767 C C . VAL A 1 94 ? -1.797 8.456 -3.336 1.00 91.31 94 VAL A C 1
ATOM 769 O O . VAL A 1 94 ? -2.871 8.145 -3.837 1.00 91.31 94 VAL A O 1
ATOM 772 N N . PHE A 1 95 ? -1.512 9.712 -2.992 1.00 91.56 95 PHE A N 1
ATOM 773 C CA . PHE A 1 95 ? -2.489 10.798 -3.059 1.00 91.56 95 PHE A CA 1
ATOM 774 C C . PHE A 1 95 ? -2.814 11.260 -4.485 1.00 91.56 95 PHE A C 1
ATOM 776 O O . PHE A 1 95 ? -3.738 12.048 -4.658 1.00 91.56 95 PHE A O 1
ATOM 783 N N . ILE A 1 96 ? -2.068 10.797 -5.493 1.00 92.81 96 ILE A N 1
ATOM 784 C CA . ILE A 1 96 ? -2.363 11.085 -6.905 1.00 92.81 96 ILE A CA 1
ATOM 785 C C . ILE A 1 96 ? -3.410 10.127 -7.471 1.00 92.81 96 ILE A C 1
ATOM 787 O O . ILE A 1 96 ? -4.109 10.480 -8.418 1.00 92.81 96 ILE A O 1
ATOM 791 N N . TYR A 1 97 ? -3.534 8.929 -6.904 1.00 92.94 97 TYR A N 1
ATOM 792 C CA . TYR A 1 97 ? -4.486 7.944 -7.394 1.00 92.94 97 TYR A CA 1
ATOM 793 C C . TYR A 1 97 ? -5.911 8.330 -7.023 1.00 92.94 97 TYR A C 1
ATOM 795 O O . TYR A 1 97 ? -6.199 8.654 -5.870 1.00 92.94 97 TYR A O 1
ATOM 803 N N . ASP A 1 98 ? -6.810 8.245 -8.000 1.00 93.69 98 ASP A N 1
ATOM 804 C CA . ASP A 1 98 ? -8.220 8.511 -7.793 1.00 93.69 98 ASP A CA 1
ATOM 805 C C . ASP A 1 98 ? -8.883 7.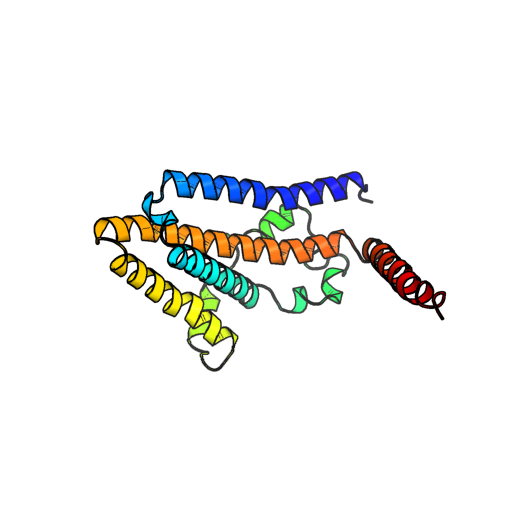285 -7.137 1.00 93.69 98 ASP A C 1
ATOM 807 O O . ASP A 1 98 ? -8.886 6.196 -7.724 1.00 93.69 98 ASP A O 1
ATOM 811 N N . PRO A 1 99 ? -9.446 7.403 -5.920 1.00 93.00 99 PRO A N 1
ATOM 812 C CA . PRO A 1 99 ? -10.182 6.308 -5.302 1.00 93.00 99 PRO A CA 1
ATOM 813 C C . PRO A 1 99 ? -11.588 6.127 -5.895 1.00 93.00 99 PRO A C 1
ATOM 815 O O . PRO A 1 99 ? -12.197 5.082 -5.669 1.00 93.00 99 PRO A O 1
ATOM 818 N N . HIS A 1 100 ? -12.136 7.100 -6.639 1.00 94.12 100 HIS A N 1
ATOM 819 C CA . HIS A 1 100 ? -13.528 7.048 -7.103 1.00 94.12 100 HIS A CA 1
ATOM 820 C C . HIS A 1 100 ? -13.867 5.803 -7.943 1.00 94.12 100 HIS A C 1
ATOM 822 O O . HIS A 1 100 ? -14.897 5.174 -7.671 1.00 94.12 100 HIS A O 1
ATOM 828 N N . PRO A 1 101 ? -13.021 5.364 -8.896 1.00 93.31 101 PRO A N 1
ATOM 829 C CA . PRO A 1 101 ? -13.272 4.152 -9.672 1.00 93.31 101 PRO A CA 1
ATOM 830 C C . PRO A 1 101 ? -13.412 2.884 -8.815 1.00 93.31 101 PRO A C 1
ATOM 832 O O . PRO A 1 101 ? -14.127 1.957 -9.202 1.00 93.31 101 PRO A O 1
ATOM 835 N N . MET A 1 102 ? -12.807 2.843 -7.619 1.00 92.75 102 MET A N 1
ATOM 836 C CA . MET A 1 102 ? -12.936 1.699 -6.709 1.00 92.75 102 MET A CA 1
ATOM 837 C C . MET A 1 102 ? -14.378 1.496 -6.231 1.00 92.75 102 MET A C 1
ATOM 839 O O . MET A 1 102 ? -14.801 0.356 -6.044 1.00 92.75 102 MET A O 1
ATOM 843 N N . PHE A 1 103 ? -15.162 2.569 -6.069 1.00 92.75 103 PHE A N 1
ATOM 844 C CA . PHE A 1 103 ? -16.573 2.445 -5.686 1.00 92.75 103 PHE A CA 1
ATOM 845 C C . PHE A 1 103 ? -17.412 1.799 -6.792 1.00 92.75 103 PHE A C 1
ATOM 847 O O . PHE A 1 103 ? -18.359 1.071 -6.495 1.00 92.75 103 PHE A O 1
ATOM 854 N N . GLY A 1 104 ? -17.032 1.984 -8.060 1.00 92.94 104 GLY A N 1
ATOM 855 C CA . GLY A 1 104 ? -17.662 1.297 -9.188 1.00 92.94 104 GLY A CA 1
ATOM 856 C C . GLY A 1 104 ? -17.546 -0.226 -9.079 1.00 92.94 104 GLY A C 1
ATOM 857 O O . GLY A 1 104 ? -18.515 -0.944 -9.338 1.00 92.94 104 GLY A O 1
ATOM 858 N N . LEU A 1 105 ? -16.399 -0.726 -8.601 1.00 93.69 105 LEU A N 1
ATOM 859 C CA . LEU A 1 105 ? -16.146 -2.163 -8.434 1.00 93.69 105 LEU A CA 1
ATOM 860 C C . LEU A 1 105 ? -17.077 -2.826 -7.414 1.00 93.69 105 LEU A C 1
ATOM 862 O O . LEU A 1 105 ? -17.359 -4.016 -7.536 1.00 93.69 105 LEU A O 1
ATOM 866 N N . ILE A 1 106 ? -17.609 -2.075 -6.446 1.00 94.12 106 ILE A N 1
ATOM 867 C CA . ILE A 1 106 ? -18.534 -2.605 -5.431 1.00 94.12 106 ILE A CA 1
ATOM 868 C C . ILE A 1 106 ? -19.781 -3.206 -6.091 1.00 94.12 106 ILE A C 1
ATOM 870 O O . ILE A 1 106 ? -20.290 -4.233 -5.646 1.00 94.12 106 ILE A O 1
ATOM 874 N N . THR A 1 107 ? -20.249 -2.609 -7.189 1.00 93.25 107 THR A N 1
ATOM 875 C CA . THR A 1 107 ? -21.426 -3.100 -7.923 1.00 93.25 107 THR A CA 1
ATOM 876 C C . THR A 1 107 ? -21.146 -4.367 -8.738 1.00 93.25 107 THR A C 1
ATOM 878 O O . THR A 1 107 ? -22.070 -5.089 -9.103 1.00 93.25 107 THR A O 1
ATOM 881 N N . GLN A 1 108 ? -19.873 -4.698 -8.972 1.00 93.25 108 GLN A N 1
ATOM 882 C CA . GLN A 1 108 ? -19.432 -5.816 -9.808 1.00 93.25 108 GLN A CA 1
ATOM 883 C C . GLN A 1 108 ? -19.165 -7.091 -8.991 1.00 93.25 108 GLN A C 1
ATOM 885 O O . GLN A 1 108 ? -18.167 -7.779 -9.212 1.00 93.25 108 GLN A O 1
ATOM 890 N N . VAL A 1 109 ? -20.055 -7.428 -8.050 1.00 88.12 109 VAL A N 1
ATOM 891 C CA . VAL A 1 109 ? -19.891 -8.527 -7.066 1.00 88.12 109 VAL A CA 1
ATOM 892 C C . VAL A 1 109 ? -19.606 -9.894 -7.711 1.00 88.12 109 VAL A C 1
ATOM 894 O O . VAL A 1 109 ? -19.035 -10.773 -7.078 1.00 88.12 109 VAL A O 1
ATOM 897 N N . GLN A 1 110 ? -19.971 -10.084 -8.979 1.00 92.44 110 GLN A N 1
ATOM 898 C CA . GLN A 1 110 ? -19.724 -11.327 -9.718 1.00 92.44 110 GLN A CA 1
ATOM 899 C C . GLN A 1 110 ? -18.249 -11.526 -10.116 1.00 92.44 110 GLN A C 1
ATOM 901 O O . GLN A 1 110 ? -17.859 -12.628 -10.493 1.00 92.44 110 GLN A O 1
ATOM 906 N N . THR A 1 111 ? -17.423 -10.480 -10.042 1.00 94.06 111 THR A N 1
ATOM 907 C CA . THR A 1 111 ? -15.997 -10.523 -10.398 1.00 94.06 111 THR A CA 1
ATOM 908 C C . THR A 1 111 ? -15.116 -10.657 -9.157 1.00 94.06 111 THR A C 1
ATOM 910 O O . THR A 1 111 ? -15.462 -10.164 -8.082 1.00 94.06 111 THR A O 1
ATOM 913 N N . SER A 1 112 ? -13.926 -11.253 -9.297 1.00 93.44 112 SER A N 1
ATOM 914 C CA . SER A 1 112 ? -12.960 -11.351 -8.191 1.00 93.44 112 SER A CA 1
ATOM 915 C C . SER A 1 112 ? -12.586 -9.976 -7.620 1.00 93.44 112 SER A C 1
ATOM 917 O O . SER A 1 112 ? -12.523 -9.812 -6.403 1.00 93.44 112 SER A O 1
ATOM 919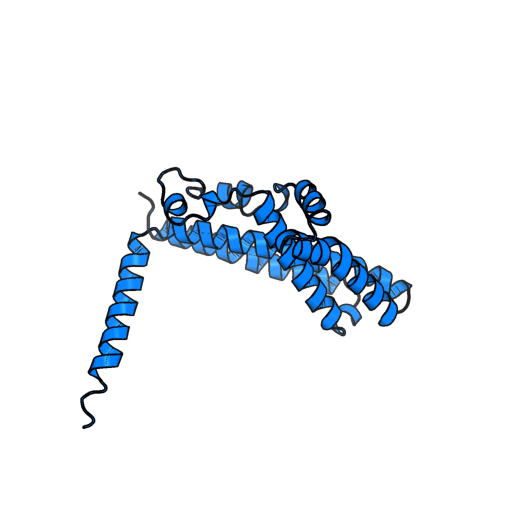 N N . TYR A 1 113 ? -12.407 -8.967 -8.480 1.00 92.38 113 TYR A N 1
ATOM 920 C CA . TYR A 1 113 ? -12.102 -7.594 -8.061 1.00 92.38 113 TYR A CA 1
ATOM 921 C C . TYR A 1 113 ? -13.273 -6.926 -7.341 1.00 92.38 113 TYR A C 1
ATOM 923 O O . TYR A 1 113 ? -13.059 -6.229 -6.352 1.00 92.38 113 TYR A O 1
ATOM 931 N N . GLY A 1 114 ? -14.511 -7.175 -7.777 1.00 94.12 114 GLY A N 1
ATOM 932 C CA . GLY A 1 114 ? -15.694 -6.670 -7.089 1.00 94.12 114 GLY A CA 1
ATOM 933 C C . GLY A 1 114 ? -15.889 -7.296 -5.710 1.00 94.12 114 GLY A C 1
ATOM 934 O O . GLY A 1 114 ? -16.230 -6.585 -4.765 1.00 94.12 114 GLY A O 1
ATOM 935 N N . ILE A 1 115 ? -15.591 -8.590 -5.543 1.00 95.88 115 ILE A N 1
ATOM 936 C CA . ILE A 1 115 ? -15.576 -9.242 -4.221 1.00 95.88 115 ILE A CA 1
ATOM 937 C C . ILE A 1 115 ? -14.531 -8.580 -3.317 1.00 95.88 115 ILE A C 1
ATOM 939 O O . ILE A 1 115 ? -14.846 -8.206 -2.187 1.00 95.88 115 ILE A O 1
ATOM 943 N N . LEU A 1 116 ? -13.305 -8.381 -3.812 1.00 96.25 116 LEU A N 1
ATOM 944 C CA . LEU A 1 116 ? -12.243 -7.712 -3.056 1.00 96.25 116 LEU A CA 1
ATOM 945 C C . LEU A 1 116 ? -12.616 -6.269 -2.685 1.00 96.25 116 LEU A C 1
ATOM 947 O O . LEU A 1 116 ? -12.371 -5.854 -1.552 1.00 96.25 116 LEU A O 1
ATOM 951 N N . ALA A 1 117 ? -13.251 -5.523 -3.593 1.00 95.75 117 ALA A N 1
ATOM 952 C CA . ALA A 1 117 ? -13.729 -4.167 -3.328 1.00 95.75 117 ALA A CA 1
ATOM 953 C C . ALA A 1 117 ? -14.814 -4.143 -2.244 1.00 95.75 117 ALA A C 1
ATOM 955 O O . ALA A 1 117 ? -14.729 -3.346 -1.309 1.00 95.75 117 ALA A O 1
ATOM 956 N N . ASN A 1 118 ? -15.782 -5.062 -2.301 1.00 96.12 118 ASN A N 1
ATOM 957 C CA . ASN A 1 118 ? -16.791 -5.218 -1.252 1.00 96.12 118 ASN A CA 1
ATOM 958 C C . ASN A 1 118 ? -16.156 -5.555 0.102 1.00 96.12 118 ASN A C 1
ATOM 960 O O . ASN A 1 118 ? -16.535 -4.981 1.125 1.00 96.12 118 ASN A O 1
ATOM 964 N N . LEU A 1 119 ? -15.162 -6.448 0.117 1.00 96.38 119 LEU A N 1
ATOM 965 C CA . LEU A 1 119 ? -14.437 -6.790 1.336 1.00 96.38 119 LEU A CA 1
ATOM 966 C C . LEU A 1 119 ? -13.716 -5.572 1.925 1.00 96.38 119 LEU A C 1
ATOM 968 O O . LEU A 1 119 ? -13.890 -5.277 3.106 1.00 96.38 119 LEU A O 1
ATOM 972 N N . ALA A 1 120 ? -12.942 -4.847 1.118 1.00 96.25 120 ALA A N 1
ATOM 973 C CA . ALA A 1 120 ? -12.115 -3.738 1.589 1.00 96.25 120 ALA A CA 1
ATOM 974 C C . ALA A 1 120 ? -12.909 -2.479 1.974 1.00 96.25 120 ALA A C 1
ATOM 976 O O . ALA A 1 120 ? -12.499 -1.770 2.893 1.00 96.25 120 ALA A O 1
ATOM 977 N N . ILE A 1 121 ? -14.017 -2.190 1.282 1.00 96.06 121 ILE A N 1
ATOM 978 C CA . ILE A 1 121 ? -14.767 -0.931 1.439 1.00 96.06 121 ILE A CA 1
ATOM 979 C C . ILE A 1 121 ? -15.977 -1.090 2.368 1.00 96.06 121 ILE A C 1
ATOM 981 O O . ILE A 1 121 ? -16.348 -0.136 3.049 1.00 96.06 121 ILE A O 1
ATOM 985 N N . ILE A 1 122 ? -16.584 -2.279 2.435 1.00 96.25 122 ILE A N 1
ATOM 986 C CA . ILE A 1 122 ? -17.824 -2.498 3.195 1.00 96.25 122 ILE A CA 1
ATOM 987 C C . ILE A 1 122 ? -17.599 -3.490 4.334 1.00 96.25 122 ILE A C 1
ATOM 989 O O . ILE A 1 122 ? -17.717 -3.127 5.503 1.00 96.25 122 ILE A O 1
ATOM 993 N N . VAL A 1 123 ? -17.257 -4.741 4.014 1.00 97.25 123 VAL A N 1
ATOM 994 C CA . VAL A 1 123 ? -17.294 -5.837 4.997 1.00 97.25 123 VAL A CA 1
ATOM 995 C C . VAL A 1 123 ? -16.258 -5.644 6.100 1.00 97.25 123 VAL A C 1
ATOM 997 O O . VAL A 1 123 ? -16.610 -5.695 7.277 1.00 97.25 123 VAL A O 1
ATOM 1000 N N . ILE A 1 124 ? -14.990 -5.408 5.748 1.00 97.44 124 ILE A N 1
ATOM 1001 C CA . ILE A 1 124 ? -13.922 -5.252 6.741 1.00 97.44 124 ILE A CA 1
ATOM 1002 C C . ILE A 1 124 ? -14.099 -3.961 7.557 1.00 97.44 124 ILE A C 1
ATOM 1004 O O . ILE A 1 124 ? -13.998 -4.051 8.779 1.00 97.44 124 ILE A O 1
ATOM 1008 N N . PRO A 1 125 ? -14.429 -2.789 6.972 1.00 97.12 125 PRO A N 1
ATOM 1009 C CA . PRO A 1 125 ? -14.725 -1.587 7.756 1.00 97.12 125 PRO A CA 1
ATOM 1010 C C . PRO A 1 125 ? -15.865 -1.767 8.761 1.00 97.12 125 PRO A C 1
ATOM 1012 O O . PRO A 1 125 ? -15.726 -1.365 9.916 1.00 97.12 125 PRO A O 1
ATOM 1015 N N . ILE A 1 126 ? -16.964 -2.419 8.363 1.00 97.56 126 ILE A N 1
ATOM 1016 C CA . ILE A 1 126 ? -18.072 -2.727 9.279 1.00 97.56 126 ILE A CA 1
ATOM 1017 C C . ILE A 1 126 ? -17.614 -3.710 10.359 1.00 97.56 126 ILE A C 1
ATOM 1019 O O . ILE A 1 126 ? -17.902 -3.497 11.535 1.00 97.56 126 ILE A O 1
ATOM 1023 N N . ALA A 1 127 ? -16.871 -4.758 9.995 1.00 97.31 127 ALA A N 1
ATOM 1024 C CA . ALA A 1 127 ? -16.336 -5.710 10.962 1.00 97.31 127 ALA A CA 1
ATOM 1025 C C . ALA A 1 127 ? -15.417 -5.019 11.978 1.00 97.31 127 ALA A C 1
ATOM 1027 O O . ALA A 1 127 ? -15.556 -5.250 13.172 1.00 97.31 127 ALA A O 1
ATOM 1028 N N . LEU A 1 128 ? -14.527 -4.129 11.537 1.00 96.62 128 LEU A N 1
ATOM 1029 C CA . LEU A 1 128 ? -13.655 -3.346 12.412 1.00 96.62 128 LEU A CA 1
ATOM 1030 C C . LEU A 1 128 ? -14.457 -2.444 13.351 1.00 96.62 128 LEU A C 1
ATOM 1032 O O . LEU A 1 128 ? -14.175 -2.427 14.545 1.00 96.62 128 LEU A O 1
ATOM 1036 N N . LEU A 1 129 ? -15.488 -1.763 12.840 1.00 96.62 129 LEU A N 1
ATOM 1037 C CA . LEU A 1 129 ? -16.391 -0.948 13.651 1.00 96.62 129 LEU A CA 1
ATOM 1038 C C . LEU A 1 129 ? -17.067 -1.788 14.743 1.00 96.62 129 LEU A C 1
ATOM 1040 O O . LEU A 1 129 ? -17.019 -1.434 15.919 1.00 96.62 129 LEU A O 1
ATOM 1044 N N . VAL A 1 130 ? -17.659 -2.924 14.365 1.00 96.75 130 VAL A N 1
ATOM 1045 C CA . VAL A 1 130 ? -18.333 -3.836 15.297 1.00 96.75 130 VAL A CA 1
ATOM 1046 C C . VAL A 1 130 ? -17.345 -4.389 16.322 1.00 96.75 130 VAL A C 1
ATOM 1048 O O . VAL A 1 130 ? -17.618 -4.323 17.517 1.00 96.75 130 VAL A O 1
ATOM 1051 N N . LEU A 1 131 ? -16.177 -4.875 15.892 1.00 94.81 131 LEU A N 1
ATOM 1052 C CA . LEU A 1 131 ? -15.144 -5.390 16.793 1.00 94.81 131 LEU A CA 1
ATOM 1053 C C . LEU A 1 131 ? -14.672 -4.313 17.776 1.00 94.81 131 LEU A C 1
ATOM 1055 O O . LEU A 1 131 ? -14.495 -4.613 18.956 1.00 94.81 131 LEU A O 1
ATOM 1059 N N . SER A 1 132 ? -14.538 -3.059 17.336 1.00 94.06 132 SER A N 1
ATOM 1060 C CA . SER A 1 132 ? -14.207 -1.945 18.225 1.00 94.06 132 SER A CA 1
ATOM 1061 C C . SER A 1 132 ? -15.247 -1.744 19.334 1.00 94.06 132 SER A C 1
ATOM 1063 O O . SER A 1 132 ? -14.873 -1.504 20.478 1.00 94.06 132 SER A O 1
ATOM 1065 N N . PHE A 1 133 ? -16.541 -1.896 19.051 1.00 95.25 133 PHE A N 1
ATOM 1066 C CA . PHE A 1 133 ? -17.584 -1.788 20.083 1.00 95.25 133 PHE A CA 1
ATOM 1067 C C . PHE A 1 133 ? -17.791 -3.066 20.905 1.00 95.25 133 PHE A C 1
ATOM 1069 O O . PHE A 1 133 ? -18.322 -2.995 22.010 1.00 95.25 133 PHE A O 1
ATOM 1076 N N . VAL A 1 134 ? -17.372 -4.227 20.396 1.00 95.62 134 VAL A N 1
ATOM 1077 C CA . VAL A 1 134 ? -17.419 -5.499 21.134 1.00 95.62 134 VAL A CA 1
ATOM 1078 C C . VAL A 1 134 ? -16.310 -5.570 22.182 1.00 95.62 134 VAL A C 1
ATOM 1080 O O . VAL A 1 134 ? -16.559 -6.003 23.305 1.00 95.62 134 VAL A O 1
ATOM 1083 N N . PHE A 1 135 ? -15.089 -5.153 21.837 1.00 93.19 135 PHE A N 1
ATOM 1084 C CA . PHE A 1 135 ? -13.941 -5.263 22.741 1.00 93.19 135 PHE A CA 1
ATOM 1085 C C . PHE A 1 135 ? -13.802 -4.091 23.715 1.00 93.19 135 PHE A C 1
ATOM 1087 O O . PHE A 1 135 ? -13.241 -4.273 24.795 1.00 93.19 135 PHE A O 1
ATOM 1094 N N . TRP A 1 136 ? -14.312 -2.904 23.372 1.00 94.94 136 TRP A N 1
ATOM 1095 C CA . TRP A 1 136 ? -14.109 -1.695 24.169 1.00 94.94 136 TRP A CA 1
ATOM 1096 C C . TRP A 1 136 ? -15.405 -0.945 24.465 1.00 94.94 136 TRP A C 1
ATOM 1098 O O . TRP A 1 136 ? -16.381 -0.987 23.720 1.00 94.94 136 TRP A O 1
ATOM 1108 N N . LYS A 1 137 ? -15.393 -0.181 25.564 1.00 93.75 137 LYS A N 1
ATOM 1109 C CA . LYS A 1 137 ? -16.475 0.757 25.898 1.00 93.75 137 LYS A CA 1
ATOM 1110 C C . LYS A 1 137 ? -16.581 1.841 24.824 1.00 93.75 137 LYS A C 1
ATOM 1112 O O . LYS A 1 137 ? -15.567 2.259 24.276 1.00 93.75 137 LYS A O 1
ATOM 1117 N N . MET A 1 138 ? -17.789 2.375 24.618 1.00 92.88 138 MET A N 1
ATOM 1118 C CA . MET A 1 138 ? -18.117 3.375 23.585 1.00 92.88 138 MET A CA 1
ATOM 1119 C C . MET A 1 138 ? -17.048 4.464 23.391 1.00 92.88 138 MET A C 1
ATOM 1121 O O . MET A 1 138 ? -16.613 4.711 22.272 1.00 92.88 138 MET A O 1
ATOM 1125 N N . ARG A 1 139 ? -16.602 5.109 24.477 1.00 92.00 139 ARG A N 1
ATOM 1126 C CA . ARG A 1 139 ? -15.613 6.195 24.411 1.00 92.00 139 ARG A CA 1
ATOM 1127 C C . ARG A 1 139 ? -14.257 5.710 23.888 1.00 92.00 139 ARG A C 1
ATOM 1129 O O . ARG A 1 139 ? -13.726 6.287 22.949 1.00 92.00 139 ARG A O 1
ATOM 1136 N N . THR A 1 140 ? -13.743 4.627 24.458 1.00 92.25 140 THR A N 1
ATOM 1137 C CA . THR A 1 140 ? -12.471 4.017 24.055 1.00 92.25 140 THR A CA 1
ATOM 1138 C C . THR A 1 140 ? -12.539 3.477 22.626 1.00 92.25 140 THR A C 1
ATOM 1140 O O . THR A 1 140 ? -11.604 3.659 21.855 1.00 92.25 140 THR A O 1
ATOM 1143 N N . ALA A 1 141 ? -13.669 2.880 22.234 1.00 92.50 141 ALA A N 1
ATOM 1144 C CA . ALA A 1 141 ? -13.897 2.411 20.871 1.00 92.50 141 ALA A CA 1
ATOM 1145 C C . ALA A 1 141 ? -13.786 3.560 19.854 1.00 92.50 141 ALA A C 1
ATOM 1147 O O . ALA A 1 141 ? -13.066 3.435 18.866 1.00 92.50 141 ALA A O 1
ATOM 1148 N N . LEU A 1 142 ? -14.424 4.705 20.128 1.00 92.44 142 LEU A N 1
ATOM 1149 C CA . LEU A 1 142 ? -14.337 5.895 19.275 1.00 92.44 142 LEU A CA 1
ATOM 1150 C C . LEU A 1 142 ? -12.916 6.468 19.191 1.00 92.44 142 LEU A C 1
ATOM 1152 O O . LEU A 1 142 ? -12.514 6.920 18.124 1.00 92.44 142 LEU A O 1
ATOM 1156 N N . GLU A 1 143 ? -12.147 6.428 20.280 1.00 91.38 143 GLU A N 1
ATOM 1157 C CA . GLU A 1 143 ? -10.741 6.861 20.296 1.00 91.38 143 GLU A CA 1
ATOM 1158 C C . GLU A 1 143 ? -9.829 5.914 19.485 1.00 91.38 143 GLU A C 1
ATOM 1160 O O . GLU A 1 143 ? -8.816 6.343 18.933 1.00 91.38 143 GLU A O 1
ATOM 1165 N N . ILE A 1 144 ? -10.203 4.636 19.355 1.00 92.56 144 ILE A N 1
ATOM 1166 C CA . ILE A 1 144 ? -9.451 3.619 18.605 1.00 92.56 144 ILE A CA 1
ATOM 1167 C C . ILE A 1 144 ? -9.721 3.676 17.094 1.00 92.56 144 ILE A C 1
ATOM 1169 O O . ILE A 1 144 ? -8.808 3.417 16.306 1.00 92.56 144 ILE A O 1
ATOM 1173 N N . LEU A 1 145 ? -10.936 4.022 16.658 1.00 93.44 145 LEU A N 1
ATOM 1174 C CA . LEU A 1 145 ? -11.300 4.028 15.231 1.00 93.44 145 LEU A CA 1
ATOM 1175 C C . LEU A 1 145 ? -10.359 4.875 14.346 1.00 93.44 145 LEU A C 1
ATOM 1177 O O . LEU A 1 145 ? -9.965 4.384 13.286 1.00 93.44 145 LEU A O 1
ATOM 1181 N N . PRO A 1 146 ? -9.918 6.085 14.747 1.00 93.94 146 PRO A N 1
ATOM 1182 C CA . PRO A 1 146 ? -8.917 6.835 13.994 1.00 93.94 146 PRO A CA 1
ATOM 1183 C C . PRO A 1 146 ? -7.586 6.090 13.851 1.00 93.94 146 PRO A C 1
ATOM 1185 O O . PRO A 1 146 ? -6.976 6.143 12.787 1.00 93.94 146 PRO A O 1
ATOM 1188 N N . ALA A 1 147 ? -7.141 5.364 14.882 1.00 93.81 147 ALA A N 1
ATOM 1189 C CA . ALA A 1 147 ? -5.913 4.569 14.822 1.00 93.81 147 ALA A CA 1
ATOM 1190 C C . ALA A 1 147 ? -6.060 3.363 13.880 1.00 93.81 147 ALA A C 1
ATOM 1192 O O . ALA A 1 147 ? -5.138 3.057 13.123 1.00 93.81 147 ALA A O 1
ATOM 1193 N N . VAL A 1 148 ? -7.234 2.719 13.874 1.00 95.00 148 VAL A N 1
ATOM 1194 C CA . VAL A 1 148 ? -7.595 1.662 12.915 1.00 95.00 148 VAL A CA 1
ATOM 1195 C C . VAL A 1 148 ? -7.550 2.197 11.485 1.00 95.00 148 VAL A C 1
ATOM 1197 O O . VAL A 1 148 ? -6.878 1.617 10.633 1.00 95.00 148 VAL A O 1
ATOM 1200 N N . ALA A 1 149 ? -8.213 3.327 11.233 1.00 94.88 149 ALA A N 1
ATOM 1201 C CA . ALA A 1 149 ? -8.242 3.964 9.922 1.00 94.88 149 ALA A CA 1
ATOM 1202 C C . ALA A 1 149 ? -6.838 4.386 9.469 1.00 94.88 149 ALA A C 1
ATOM 1204 O O . ALA A 1 149 ? -6.438 4.093 8.345 1.00 94.88 149 ALA A O 1
ATOM 1205 N N . ALA A 1 150 ? -6.054 5.003 10.356 1.00 94.75 150 ALA A N 1
ATOM 1206 C CA . ALA A 1 150 ? -4.678 5.391 10.075 1.00 94.75 150 ALA A CA 1
ATOM 1207 C C . ALA A 1 150 ? -3.808 4.171 9.733 1.00 94.75 150 ALA A C 1
ATOM 1209 O O . ALA A 1 150 ? -3.020 4.224 8.792 1.00 94.75 150 ALA A O 1
ATOM 1210 N N . LEU A 1 151 ? -3.968 3.053 10.449 1.00 95.25 151 LEU A N 1
ATOM 1211 C CA . LEU A 1 151 ? -3.239 1.817 10.168 1.00 95.25 151 LEU A CA 1
ATOM 1212 C C . LEU A 1 151 ? -3.629 1.203 8.815 1.00 95.25 151 LEU A C 1
ATOM 1214 O O . LEU A 1 151 ? -2.749 0.730 8.095 1.00 95.25 151 LEU A O 1
ATOM 1218 N N . ALA A 1 152 ? -4.914 1.229 8.457 1.00 96.50 152 ALA A N 1
ATOM 1219 C CA . ALA A 1 152 ? -5.386 0.775 7.152 1.00 96.50 152 ALA A CA 1
ATOM 1220 C C . ALA A 1 152 ? -4.850 1.665 6.019 1.00 96.50 152 ALA A C 1
ATOM 1222 O O . ALA A 1 152 ? -4.290 1.154 5.050 1.00 96.50 152 ALA A O 1
ATOM 1223 N N . LEU A 1 153 ? -4.927 2.992 6.168 1.00 95.25 153 LEU A N 1
ATOM 1224 C CA . LEU A 1 153 ? -4.359 3.948 5.212 1.00 95.25 153 LEU A CA 1
ATOM 1225 C C . LEU A 1 153 ? -2.848 3.761 5.055 1.00 95.25 153 LEU A C 1
ATOM 1227 O O . LEU A 1 153 ? -2.342 3.752 3.937 1.00 95.25 153 LEU A O 1
ATOM 1231 N N . TRP A 1 154 ? -2.135 3.551 6.160 1.00 95.94 154 TRP A N 1
ATOM 1232 C CA . TRP A 1 154 ? -0.702 3.276 6.154 1.00 95.94 154 TRP A CA 1
ATOM 1233 C C . TRP A 1 154 ? -0.359 1.986 5.404 1.00 95.94 154 TRP A C 1
ATOM 1235 O O . TRP A 1 154 ? 0.544 1.972 4.570 1.00 95.94 154 TRP A O 1
ATOM 1245 N N . ALA A 1 155 ? -1.090 0.901 5.667 1.00 96.75 155 ALA A N 1
ATOM 1246 C CA . ALA A 1 155 ? -0.886 -0.367 4.976 1.00 96.75 155 ALA A CA 1
ATOM 1247 C C . ALA A 1 155 ? -1.210 -0.264 3.475 1.00 96.75 155 ALA A C 1
ATOM 1249 O O . ALA A 1 155 ? -0.485 -0.830 2.655 1.00 96.75 155 ALA A O 1
ATOM 1250 N N . GLY A 1 156 ? -2.243 0.498 3.105 1.00 96.69 156 GLY A N 1
ATOM 1251 C CA . GLY A 1 156 ? -2.554 0.805 1.709 1.00 96.69 156 GLY A CA 1
ATOM 1252 C C . GLY A 1 156 ? -1.452 1.614 1.038 1.00 96.69 156 GLY A C 1
ATOM 1253 O O . GLY A 1 156 ? -0.959 1.207 -0.012 1.00 96.69 156 GLY A O 1
ATOM 1254 N N . TRP A 1 157 ? -0.987 2.686 1.688 1.00 96.25 157 TRP A N 1
ATOM 1255 C CA . TRP A 1 157 ? 0.137 3.488 1.208 1.00 96.25 157 TRP A CA 1
ATOM 1256 C C . TRP A 1 157 ? 1.382 2.632 0.968 1.00 96.25 157 TRP A C 1
ATOM 1258 O O . TRP A 1 157 ? 1.977 2.682 -0.106 1.00 96.25 157 TRP A O 1
ATOM 1268 N N . LEU A 1 158 ? 1.733 1.786 1.941 1.00 96.44 158 LEU A N 1
ATOM 1269 C CA . LEU A 1 158 ? 2.897 0.911 1.855 1.00 96.44 158 LEU A CA 1
ATOM 1270 C C . LEU A 1 158 ? 2.756 -0.115 0.726 1.00 96.44 158 LEU A C 1
ATOM 1272 O O . LEU A 1 158 ? 3.732 -0.405 0.044 1.00 96.44 158 LEU A O 1
ATOM 1276 N N . THR A 1 159 ? 1.555 -0.650 0.507 1.00 96.81 159 THR A N 1
ATOM 1277 C CA . THR A 1 159 ? 1.294 -1.610 -0.576 1.00 96.81 159 THR A CA 1
ATOM 1278 C C . THR A 1 159 ? 1.523 -0.966 -1.936 1.00 96.81 159 THR A C 1
ATOM 1280 O O . THR A 1 159 ? 2.277 -1.503 -2.745 1.00 96.81 159 THR A O 1
ATOM 1283 N N . VAL A 1 160 ? 0.946 0.218 -2.158 1.00 96.12 160 VAL A N 1
ATOM 1284 C CA . VAL A 1 160 ? 1.139 0.973 -3.402 1.00 96.12 160 VAL A CA 1
ATOM 1285 C C . VAL A 1 160 ? 2.613 1.306 -3.612 1.00 96.12 160 VAL A C 1
ATOM 1287 O O . VAL A 1 160 ? 3.163 1.062 -4.685 1.00 96.12 160 VAL A O 1
ATOM 1290 N N . TYR A 1 161 ? 3.275 1.784 -2.556 1.00 95.88 161 TYR A N 1
ATOM 1291 C CA . TYR A 1 161 ? 4.698 2.086 -2.579 1.00 95.88 161 TYR A CA 1
ATOM 1292 C C . TYR A 1 161 ? 5.531 0.870 -2.986 1.00 95.88 161 TYR A C 1
ATOM 1294 O O . TYR A 1 161 ? 6.351 0.968 -3.890 1.00 95.88 161 TYR A O 1
ATOM 1302 N N . LEU A 1 162 ? 5.332 -0.278 -2.332 1.00 95.00 162 LEU A N 1
ATOM 1303 C CA . LEU A 1 162 ? 6.143 -1.475 -2.550 1.00 95.00 162 LEU A CA 1
ATOM 1304 C C . LEU A 1 162 ? 5.944 -2.073 -3.943 1.00 95.00 162 LEU A C 1
ATOM 1306 O O . LEU A 1 162 ? 6.923 -2.500 -4.551 1.00 95.00 162 LEU A O 1
ATOM 1310 N N . VAL A 1 163 ? 4.712 -2.087 -4.458 1.00 95.06 163 VAL A N 1
ATOM 1311 C CA . VAL A 1 163 ? 4.425 -2.582 -5.812 1.00 95.06 163 VAL A CA 1
ATOM 1312 C C . VAL A 1 163 ? 5.066 -1.679 -6.864 1.00 95.06 163 VAL A C 1
ATOM 1314 O O . VAL A 1 163 ? 5.740 -2.168 -7.763 1.00 95.06 163 VAL A O 1
ATOM 1317 N N . ASN A 1 164 ? 4.927 -0.360 -6.742 1.00 94.75 164 ASN A N 1
ATOM 1318 C CA . ASN A 1 164 ? 5.544 0.552 -7.704 1.00 94.75 164 ASN A CA 1
ATOM 1319 C C . ASN A 1 164 ? 7.074 0.573 -7.566 1.00 94.75 164 ASN A C 1
ATOM 1321 O O . ASN A 1 164 ? 7.788 0.628 -8.565 1.00 94.75 164 ASN A O 1
ATOM 1325 N N . ALA A 1 165 ? 7.596 0.494 -6.340 1.00 93.12 165 ALA A N 1
ATOM 1326 C CA . ALA A 1 165 ? 9.032 0.445 -6.093 1.00 93.12 165 ALA A CA 1
ATOM 1327 C C . ALA A 1 165 ? 9.654 -0.829 -6.658 1.00 93.12 165 ALA A C 1
ATOM 1329 O O . ALA A 1 165 ? 10.745 -0.753 -7.210 1.00 93.12 165 ALA A O 1
ATOM 1330 N N . SER A 1 166 ? 8.986 -1.984 -6.562 1.00 91.75 166 SER A N 1
ATOM 1331 C CA . SER A 1 166 ? 9.517 -3.226 -7.128 1.00 91.75 166 SER A CA 1
ATOM 1332 C C . SER A 1 166 ? 9.656 -3.126 -8.647 1.00 91.75 166 SER A C 1
ATOM 1334 O O . SER A 1 166 ? 10.723 -3.437 -9.167 1.00 91.75 166 SER A O 1
ATOM 1336 N N . MET A 1 167 ? 8.650 -2.591 -9.342 1.00 91.75 167 MET A N 1
ATOM 1337 C CA . MET A 1 167 ? 8.698 -2.376 -10.793 1.00 91.75 167 MET A CA 1
ATOM 1338 C C . MET A 1 167 ? 9.770 -1.355 -11.191 1.00 91.75 167 MET A C 1
ATOM 1340 O O . MET A 1 167 ? 10.557 -1.596 -12.106 1.00 91.75 167 MET A O 1
ATOM 1344 N N . TRP A 1 168 ? 9.872 -0.243 -10.458 1.00 91.88 168 TRP A N 1
ATOM 1345 C CA . TRP A 1 168 ? 10.910 0.759 -10.697 1.00 91.88 168 TRP A CA 1
ATOM 1346 C C . TRP A 1 168 ? 12.321 0.202 -10.459 1.00 91.88 168 TRP A C 1
ATOM 1348 O O . TRP A 1 168 ? 13.211 0.422 -11.277 1.00 91.88 168 TRP A O 1
ATOM 1358 N N . ILE A 1 169 ? 12.526 -0.566 -9.382 1.00 88.19 169 ILE A N 1
ATOM 1359 C CA . ILE A 1 169 ? 13.799 -1.237 -9.080 1.00 88.19 169 ILE A CA 1
ATOM 1360 C C . ILE A 1 169 ? 14.148 -2.237 -10.184 1.00 88.19 169 ILE A C 1
ATOM 1362 O O . ILE A 1 169 ? 15.298 -2.264 -10.617 1.00 88.19 169 ILE A O 1
ATOM 1366 N N . LEU A 1 170 ? 13.182 -3.029 -10.662 1.00 87.38 170 LEU A N 1
ATOM 1367 C CA . LEU A 1 170 ? 13.392 -3.966 -11.768 1.00 87.38 170 LEU A CA 1
ATOM 1368 C C . LEU A 1 170 ? 13.873 -3.243 -13.032 1.00 87.38 170 LEU A C 1
ATOM 1370 O O . LEU A 1 170 ? 14.869 -3.663 -13.621 1.00 87.38 170 LEU A O 1
ATOM 1374 N N . ASN A 1 171 ? 13.242 -2.123 -13.397 1.00 87.56 171 ASN A N 1
ATOM 1375 C CA . ASN A 1 171 ? 13.697 -1.301 -14.519 1.00 87.56 171 ASN A CA 1
ATOM 1376 C C . ASN A 1 171 ? 15.121 -0.751 -14.297 1.00 87.56 171 ASN A C 1
ATOM 1378 O O . ASN A 1 171 ? 15.976 -0.855 -15.174 1.00 87.56 171 ASN A O 1
ATOM 1382 N N . MET A 1 172 ? 15.405 -0.211 -13.105 1.00 82.19 172 MET A N 1
ATOM 1383 C CA . MET A 1 172 ? 16.711 0.370 -12.750 1.00 82.19 172 MET A CA 1
ATOM 1384 C C . MET A 1 172 ? 17.847 -0.654 -12.811 1.00 82.19 172 MET A C 1
ATOM 1386 O O . MET A 1 172 ? 18.943 -0.357 -13.287 1.00 82.19 172 MET A O 1
ATOM 1390 N N . LEU A 1 173 ? 17.574 -1.870 -12.338 1.00 79.31 173 LEU A N 1
ATOM 1391 C CA . LEU A 1 173 ? 18.502 -2.990 -12.399 1.00 79.31 173 LEU A CA 1
ATOM 1392 C C . LEU A 1 173 ? 18.790 -3.390 -13.854 1.00 79.31 173 LEU A C 1
ATOM 1394 O O . LEU A 1 173 ? 19.925 -3.772 -14.154 1.00 79.31 173 LEU A O 1
ATOM 1398 N N . ASN A 1 174 ? 17.823 -3.211 -14.759 1.00 72.56 174 ASN A N 1
ATOM 1399 C CA . ASN A 1 174 ? 17.900 -3.546 -16.179 1.00 72.56 174 ASN A CA 1
ATOM 1400 C C . ASN A 1 174 ? 18.256 -5.038 -16.411 1.00 72.56 174 ASN A C 1
ATOM 1402 O O . ASN A 1 174 ? 18.749 -5.760 -15.540 1.00 72.56 174 ASN A O 1
ATOM 1406 N N . PHE A 1 175 ? 18.032 -5.530 -17.625 1.00 59.03 175 PHE A N 1
ATOM 1407 C CA . PHE A 1 175 ? 18.359 -6.894 -18.046 1.00 59.03 175 PHE A CA 1
ATOM 1408 C C . PHE A 1 175 ? 19.817 -7.289 -17.724 1.00 59.03 175 PHE A C 1
ATOM 1410 O O . PHE A 1 175 ? 20.093 -8.419 -17.323 1.00 59.03 175 PHE A O 1
ATOM 1417 N N . TRP A 1 176 ? 20.753 -6.337 -17.802 1.00 57.09 176 TRP A N 1
ATOM 1418 C CA . TRP A 1 176 ? 22.191 -6.565 -17.614 1.00 57.09 176 TRP A CA 1
ATOM 1419 C C . TRP A 1 176 ? 22.623 -6.962 -16.199 1.00 57.09 176 TRP A C 1
ATOM 1421 O O . TRP A 1 176 ? 23.674 -7.584 -16.065 1.00 57.09 176 TRP A O 1
ATOM 1431 N N . SER A 1 177 ? 21.848 -6.656 -15.153 1.00 61.91 177 SER A N 1
ATOM 1432 C CA . SER A 1 177 ? 22.130 -7.158 -13.796 1.00 61.91 177 SER A CA 1
ATOM 1433 C C . SER A 1 177 ? 21.369 -8.449 -13.469 1.00 61.91 177 SER A C 1
ATOM 1435 O O . SER A 1 177 ? 21.827 -9.243 -12.646 1.00 61.91 177 SER A O 1
ATOM 1437 N N . LEU A 1 178 ? 20.261 -8.719 -14.170 1.00 65.06 178 LEU A N 1
ATOM 1438 C CA . LEU A 1 178 ? 19.537 -9.987 -14.077 1.00 65.06 178 LEU A CA 1
ATOM 1439 C C . LEU A 1 178 ? 20.285 -11.126 -14.784 1.00 65.06 178 LEU A C 1
ATOM 1441 O O . LEU A 1 178 ? 20.267 -12.243 -14.279 1.00 65.06 178 LEU A O 1
ATOM 1445 N N . ILE A 1 179 ? 21.009 -10.860 -15.880 1.00 69.12 179 ILE A N 1
ATOM 1446 C CA . ILE A 1 179 ? 21.866 -11.856 -16.551 1.00 69.12 179 ILE A CA 1
ATOM 1447 C C . ILE A 1 179 ? 22.862 -12.519 -15.579 1.00 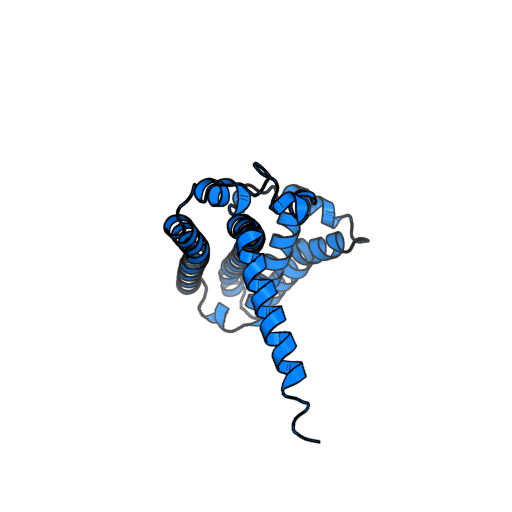69.12 179 ILE A C 1
ATOM 1449 O O . ILE A 1 179 ? 22.830 -13.743 -15.461 1.00 69.12 179 ILE A O 1
ATOM 1453 N N . PRO A 1 180 ? 23.735 -11.789 -14.852 1.00 68.75 180 PRO A N 1
ATOM 1454 C CA . PRO A 1 180 ? 24.663 -12.418 -13.918 1.00 68.75 180 PRO A CA 1
ATOM 1455 C C . PRO A 1 180 ? 23.953 -13.102 -12.744 1.00 68.75 180 PRO A C 1
ATOM 1457 O O . PRO A 1 180 ? 24.449 -14.119 -12.272 1.00 68.75 180 PRO A O 1
ATOM 1460 N N . LEU A 1 181 ? 22.783 -12.619 -12.305 1.00 70.50 181 LEU A N 1
ATOM 1461 C CA . LEU A 1 181 ? 21.976 -13.290 -11.278 1.00 70.50 181 LEU A CA 1
ATOM 1462 C C . LEU A 1 181 ? 21.443 -14.646 -11.771 1.00 70.50 181 LEU A C 1
ATOM 1464 O O . LEU A 1 181 ? 21.572 -15.652 -11.076 1.00 70.50 181 LEU A O 1
ATOM 1468 N N . VAL A 1 182 ? 20.884 -14.690 -12.982 1.00 77.06 182 VAL A N 1
ATOM 1469 C CA . VAL A 1 182 ? 20.394 -15.920 -13.620 1.00 77.06 182 VAL A CA 1
ATOM 1470 C C . VAL A 1 182 ? 21.550 -16.884 -13.880 1.00 77.06 182 VAL A C 1
ATOM 1472 O O . VAL A 1 182 ? 21.443 -18.060 -13.541 1.00 77.06 182 VAL A O 1
ATOM 1475 N N . LEU A 1 183 ? 22.681 -16.392 -14.396 1.00 78.19 183 LEU A N 1
ATOM 1476 C CA . LEU A 1 183 ? 23.888 -17.198 -14.592 1.00 78.19 183 LEU A CA 1
ATOM 1477 C C . LEU A 1 183 ? 24.436 -17.741 -13.267 1.00 78.19 183 LEU A C 1
ATOM 1479 O O . LEU A 1 183 ? 24.873 -18.886 -13.219 1.00 78.19 183 LEU A O 1
ATOM 1483 N N . TYR A 1 184 ? 24.380 -16.966 -12.182 1.00 79.94 184 TYR A N 1
ATOM 1484 C CA . TYR A 1 184 ? 24.786 -17.412 -10.848 1.00 79.94 184 TYR A CA 1
ATOM 1485 C C . TYR A 1 184 ? 23.869 -18.519 -10.308 1.00 79.94 184 TYR A C 1
ATOM 1487 O O . TYR A 1 184 ? 24.357 -19.554 -9.848 1.00 79.94 184 TYR A O 1
ATOM 1495 N N . ILE A 1 185 ? 22.547 -18.344 -10.423 1.00 83.50 185 ILE A N 1
ATOM 1496 C CA . ILE A 1 185 ? 21.557 -19.361 -10.037 1.00 83.50 185 ILE A CA 1
ATOM 1497 C C . ILE A 1 185 ? 21.751 -20.636 -10.863 1.00 83.50 185 ILE A C 1
ATOM 1499 O O . ILE A 1 185 ? 21.763 -21.729 -10.302 1.00 83.50 185 ILE A O 1
ATOM 1503 N N . GLN A 1 186 ? 21.954 -20.514 -12.177 1.00 81.50 186 GLN A N 1
ATOM 1504 C CA . GLN A 1 186 ? 22.198 -21.651 -13.062 1.00 81.50 186 GLN A CA 1
ATOM 1505 C C . GLN A 1 186 ? 23.512 -22.366 -12.713 1.00 81.50 186 GLN A C 1
ATOM 1507 O O . GLN A 1 186 ? 23.528 -23.588 -12.592 1.00 81.50 186 GLN A O 1
ATOM 1512 N N . TYR A 1 187 ? 24.590 -21.618 -12.471 1.00 81.75 187 TYR A N 1
ATOM 1513 C CA . TYR A 1 187 ? 25.896 -22.157 -12.087 1.00 81.75 187 TYR A CA 1
ATOM 1514 C C . TYR A 1 187 ? 25.856 -22.928 -10.756 1.00 81.75 187 TYR A C 1
ATOM 1516 O O . TYR A 1 187 ? 26.496 -23.971 -10.624 1.00 81.75 187 TYR A O 1
ATOM 1524 N N . HIS A 1 188 ? 25.105 -22.454 -9.757 1.00 73.44 188 HIS A N 1
ATOM 1525 C CA . HIS A 1 188 ? 24.935 -23.174 -8.487 1.00 73.44 188 HIS A CA 1
ATOM 1526 C C . HIS A 1 188 ? 23.904 -24.305 -8.557 1.00 73.44 188 HIS A C 1
ATOM 1528 O O . HIS A 1 188 ? 24.111 -25.354 -7.944 1.00 73.44 188 HIS A O 1
ATOM 1534 N N . GLY A 1 189 ? 22.841 -24.145 -9.347 1.00 75.00 189 GLY A N 1
ATOM 1535 C CA . GLY A 1 189 ? 21.877 -25.210 -9.614 1.00 75.00 189 GLY A CA 1
ATOM 1536 C C . GLY A 1 189 ? 22.526 -26.429 -10.275 1.00 75.00 189 GLY A C 1
ATOM 1537 O O . GLY A 1 189 ? 22.201 -27.560 -9.916 1.00 75.00 189 GLY A O 1
ATOM 1538 N N . ASP A 1 190 ? 23.491 -26.218 -11.172 1.00 65.75 190 ASP A N 1
ATOM 1539 C CA . ASP A 1 190 ? 24.201 -27.295 -11.872 1.00 65.75 190 ASP A CA 1
ATOM 1540 C C . ASP A 1 190 ? 25.233 -28.017 -10.980 1.00 65.75 190 ASP A C 1
ATOM 1542 O O . ASP A 1 190 ? 25.346 -29.245 -11.004 1.00 65.75 190 ASP A O 1
ATOM 1546 N N . LYS A 1 191 ? 25.914 -27.288 -10.081 1.00 58.88 191 LYS A N 1
ATOM 1547 C CA . LYS A 1 191 ? 26.789 -27.897 -9.057 1.00 58.88 191 LYS A CA 1
ATOM 1548 C C . LYS A 1 191 ? 26.040 -28.812 -8.087 1.00 58.88 191 LYS A C 1
ATOM 1550 O O . LYS A 1 191 ? 26.544 -29.873 -7.733 1.00 58.88 191 LYS A O 1
ATOM 1555 N N . SER A 1 192 ? 24.808 -28.455 -7.715 1.00 57.72 192 SER A N 1
ATOM 1556 C CA . SER A 1 192 ? 23.985 -29.299 -6.833 1.00 57.72 192 SER A CA 1
ATOM 1557 C C . SER A 1 192 ? 23.635 -30.662 -7.447 1.00 57.72 192 SER A C 1
ATOM 1559 O O . SER A 1 192 ? 23.391 -31.624 -6.722 1.00 57.72 192 SER A O 1
ATOM 1561 N N . LYS A 1 193 ? 23.643 -30.770 -8.785 1.00 57.66 193 LYS A N 1
ATOM 1562 C CA . LYS A 1 193 ? 23.376 -32.023 -9.504 1.00 57.66 193 LYS A CA 1
ATOM 1563 C C . LYS A 1 193 ? 24.625 -32.870 -9.715 1.00 57.66 193 LYS A C 1
ATOM 1565 O O . LYS A 1 193 ? 24.493 -34.082 -9.844 1.00 57.66 193 LYS A O 1
ATOM 1570 N N . THR A 1 194 ? 25.815 -32.272 -9.748 1.00 57.38 194 THR A N 1
ATOM 1571 C CA . THR A 1 194 ? 27.080 -32.990 -9.978 1.00 57.38 194 THR A CA 1
ATOM 1572 C C . THR A 1 194 ? 27.721 -33.535 -8.697 1.00 57.38 194 THR A C 1
ATOM 1574 O O . THR A 1 194 ? 28.437 -34.531 -8.764 1.00 57.38 194 THR A O 1
ATOM 1577 N N . GLU A 1 195 ? 27.406 -32.992 -7.517 1.00 54.62 195 GLU A N 1
ATOM 1578 C CA . GLU A 1 195 ? 27.906 -33.521 -6.231 1.00 54.62 195 GLU A CA 1
ATOM 1579 C C . GLU A 1 195 ? 27.111 -34.731 -5.690 1.00 54.62 195 GLU A C 1
ATOM 1581 O O . GLU A 1 195 ? 27.570 -35.418 -4.779 1.00 54.62 195 GLU A O 1
ATOM 1586 N N . GLY A 1 196 ? 25.959 -35.063 -6.288 1.00 50.31 196 GLY A N 1
ATOM 1587 C CA . GLY A 1 196 ? 25.155 -36.245 -5.934 1.00 50.31 196 GLY A CA 1
ATOM 1588 C C . GLY A 1 196 ? 25.632 -37.577 -6.532 1.00 50.31 196 GLY A C 1
ATOM 1589 O O . GLY A 1 196 ? 25.061 -38.616 -6.213 1.00 50.31 196 GLY A O 1
ATOM 1590 N N . TRP A 1 197 ? 26.657 -37.568 -7.391 1.00 49.38 197 TRP A N 1
ATOM 1591 C CA . TRP A 1 197 ? 27.110 -38.759 -8.132 1.00 49.38 197 TRP A CA 1
ATOM 1592 C C . TRP A 1 197 ? 28.317 -39.480 -7.522 1.00 49.38 197 TRP A C 1
ATOM 1594 O O . TRP A 1 197 ? 28.660 -40.561 -7.982 1.00 49.38 197 TRP A O 1
ATOM 1604 N N . TRP A 1 198 ? 28.950 -38.930 -6.483 1.00 48.84 198 TRP A N 1
ATOM 1605 C CA . TRP A 1 198 ? 30.152 -39.527 -5.877 1.00 48.84 198 TRP A CA 1
ATOM 1606 C C . TRP A 1 198 ? 29.862 -40.491 -4.712 1.00 48.84 198 TRP A C 1
ATOM 1608 O O . TRP A 1 198 ? 30.792 -40.934 -4.044 1.00 48.84 198 TRP A O 1
ATOM 1618 N N . TRP A 1 199 ? 28.589 -40.822 -4.466 1.00 54.88 199 TRP A N 1
ATOM 1619 C CA . TRP A 1 199 ? 28.149 -41.684 -3.356 1.00 54.88 199 TRP A CA 1
ATOM 1620 C C . TRP A 1 199 ? 27.527 -43.023 -3.790 1.00 54.88 199 TRP A C 1
ATOM 1622 O O . TRP A 1 199 ? 26.846 -43.655 -2.983 1.00 54.88 199 TRP A O 1
ATOM 1632 N N . PHE A 1 200 ? 27.764 -43.470 -5.027 1.00 49.44 200 PHE A N 1
ATOM 1633 C CA . PHE A 1 200 ? 27.391 -44.812 -5.493 1.00 49.44 200 PHE A CA 1
ATOM 1634 C C . PHE A 1 200 ? 28.557 -45.513 -6.183 1.00 49.44 200 PHE A C 1
ATOM 1636 O O . PHE A 1 200 ? 29.219 -44.863 -7.022 1.00 49.44 200 PHE A O 1
#

Foldseek 3Di:
DDDPVNLVVLLCVLVVVLVVVVVVLVVCCVVQADPCLVVDVVLLVLLLVLLLLLLVLLCVQAPDPVLVDPVQLQDDVGPLPDDSVCCVVPQLDSVVGDSVVLVVLCVVCVDPSVVSSCSNPPVSLVVSLVVLVVVDPPVNSVSRSVSSNSSSNSSSSVNSSVVSSVSNSDNSCHPVNVVVVVVVCVVVVVVVVVVVPPPD

Radius of gyration: 21.65 Å; chains: 1; bounding box: 52×57×49 Å

pLDDT: mean 87.89, std 11.11, range [48.84, 98.19]

Sequence (200 aa):
MQTLVTILSNFLFIVFVPVVMNRIMQLILHKLAHPEFFQVPIVTTLARVQGIIAGFLLIYVNIEHQYFDIEQIFVQDGPWHLTPSQFLAERANVFIYDPHPMFGLITQVQTSYGILANLAIIVIPIALLVLSFVFWKMRTALEILPAVAALALWAGWLTVYLVNASMWILNMLNFWSLIPLVLYIQYHGDKSKTEGWWWF